Protein AF-A0A127Z9Q8-F1 (afdb_monomer)

Structure (mmCIF, N/CA/C/O backbone):
data_AF-A0A127Z9Q8-F1
#
_entry.id   AF-A0A127Z9Q8-F1
#
loop_
_atom_site.group_PDB
_atom_site.id
_atom_site.type_symbol
_atom_site.label_atom_id
_atom_site.label_alt_id
_atom_site.label_comp_id
_atom_site.label_asym_id
_atom_site.label_entity_id
_atom_site.label_seq_id
_atom_site.pdbx_PDB_ins_code
_atom_site.Cartn_x
_atom_site.Cartn_y
_atom_site.Cartn_z
_atom_site.occupancy
_atom_site.B_iso_or_equiv
_atom_site.auth_seq_id
_atom_site.auth_comp_id
_atom_site.auth_asym_id
_atom_site.auth_atom_id
_atom_site.pdbx_PDB_model_num
ATOM 1 N N . MET A 1 1 ? 14.216 -58.088 -56.512 1.00 46.94 1 MET A N 1
ATOM 2 C CA . MET A 1 1 ? 14.998 -57.399 -55.462 1.00 46.94 1 MET A CA 1
ATOM 3 C C . MET A 1 1 ? 14.022 -56.767 -54.484 1.00 46.94 1 MET A C 1
ATOM 5 O O . MET A 1 1 ? 13.458 -55.722 -54.768 1.00 46.94 1 MET A O 1
ATOM 9 N N . THR A 1 2 ? 13.743 -57.466 -53.391 1.00 52.66 2 THR A N 1
ATOM 10 C CA . THR A 1 2 ? 12.736 -57.142 -52.374 1.00 52.66 2 THR A CA 1
ATOM 11 C C . THR A 1 2 ? 13.435 -56.531 -51.160 1.00 52.66 2 THR A C 1
ATOM 13 O O . THR A 1 2 ? 14.340 -57.144 -50.600 1.00 52.66 2 THR A O 1
ATOM 16 N N . ARG A 1 3 ? 13.059 -55.307 -50.770 1.00 51.41 3 ARG A N 1
ATOM 17 C CA . ARG A 1 3 ? 13.571 -54.651 -49.556 1.00 51.41 3 ARG A CA 1
ATOM 18 C C . ARG A 1 3 ? 12.541 -54.785 -48.424 1.00 51.41 3 ARG A C 1
ATOM 20 O O . ARG A 1 3 ? 11.376 -54.473 -48.668 1.00 51.41 3 ARG A O 1
ATOM 27 N N . PRO A 1 4 ? 12.934 -55.248 -47.223 1.00 62.69 4 PRO A N 1
ATOM 28 C CA . PRO A 1 4 ? 12.013 -55.439 -46.109 1.00 62.69 4 PRO A CA 1
ATOM 29 C C . PRO A 1 4 ? 11.641 -54.109 -45.440 1.00 62.69 4 PRO A C 1
ATOM 31 O O . PRO A 1 4 ? 12.492 -53.261 -45.172 1.00 62.69 4 PRO A O 1
ATOM 34 N N . PHE A 1 5 ? 10.346 -53.963 -45.169 1.00 58.28 5 PHE A N 1
ATOM 35 C CA . PHE A 1 5 ? 9.722 -52.882 -44.411 1.00 58.28 5 PHE A CA 1
ATOM 36 C C . PHE A 1 5 ? 9.990 -53.118 -42.914 1.00 58.28 5 PHE A C 1
ATOM 38 O O . PHE A 1 5 ? 9.467 -54.068 -42.334 1.00 58.28 5 PHE A O 1
ATOM 45 N N . ILE A 1 6 ? 10.837 -52.295 -42.291 1.00 61.00 6 ILE A N 1
ATOM 46 C CA . ILE A 1 6 ? 11.121 -52.357 -40.850 1.00 61.00 6 ILE A CA 1
ATOM 47 C C . ILE A 1 6 ? 10.155 -51.405 -40.139 1.00 61.00 6 ILE A C 1
ATOM 49 O O . ILE A 1 6 ? 10.288 -50.185 -40.218 1.00 61.00 6 ILE A O 1
ATOM 53 N N . LEU A 1 7 ? 9.163 -51.990 -39.470 1.00 55.66 7 LEU A N 1
ATOM 54 C CA . LEU A 1 7 ? 8.203 -51.321 -38.594 1.00 55.66 7 LEU A CA 1
ATOM 55 C C . LEU A 1 7 ? 8.916 -50.883 -37.304 1.00 55.66 7 LEU A C 1
ATOM 57 O O . LEU A 1 7 ? 9.158 -51.689 -36.408 1.00 55.66 7 LEU A O 1
ATOM 61 N N . TRP A 1 8 ? 9.263 -49.600 -37.212 1.00 52.94 8 TRP A N 1
ATOM 62 C CA . TRP A 1 8 ? 9.687 -48.976 -35.959 1.00 52.94 8 TRP A CA 1
ATOM 63 C C . TRP A 1 8 ? 8.456 -48.727 -35.086 1.00 52.94 8 TRP A C 1
ATOM 65 O O . TRP A 1 8 ? 7.712 -47.771 -35.287 1.00 52.94 8 TRP A O 1
ATOM 75 N N . ILE A 1 9 ? 8.227 -49.610 -34.116 1.00 55.91 9 ILE A N 1
ATOM 76 C CA . ILE A 1 9 ? 7.263 -49.388 -33.038 1.00 55.91 9 ILE A CA 1
ATOM 77 C C . ILE A 1 9 ? 7.905 -48.380 -32.079 1.00 55.91 9 ILE A C 1
ATOM 79 O O . ILE A 1 9 ? 8.725 -48.738 -31.236 1.00 55.91 9 ILE A O 1
ATOM 83 N N . SER A 1 10 ? 7.575 -47.098 -32.237 1.00 60.69 10 SER A N 1
ATOM 84 C CA . SER A 1 10 ? 7.913 -46.069 -31.255 1.00 60.69 10 SER A CA 1
ATOM 85 C C . SER A 1 10 ? 7.130 -46.342 -29.972 1.00 60.69 10 SER A C 1
ATOM 87 O O . SER A 1 10 ? 5.937 -46.064 -29.877 1.00 60.69 10 SER A O 1
ATOM 89 N N . VAL A 1 11 ? 7.814 -46.925 -28.991 1.00 58.03 11 VAL A N 1
ATOM 90 C CA . VAL A 1 11 ? 7.326 -47.105 -27.624 1.00 58.03 11 VAL A CA 1
ATOM 91 C C . VAL A 1 11 ? 7.038 -45.722 -27.038 1.00 58.03 11 VAL A C 1
ATOM 93 O O . VAL A 1 11 ? 7.949 -44.956 -26.727 1.00 58.03 11 VAL A O 1
ATOM 96 N N . ALA A 1 12 ? 5.754 -45.384 -26.936 1.00 57.94 12 ALA A N 1
ATOM 97 C CA . ALA A 1 12 ? 5.276 -44.182 -26.274 1.00 57.94 12 ALA A CA 1
ATOM 98 C C . ALA A 1 12 ? 5.493 -44.324 -24.759 1.00 57.94 12 ALA A C 1
ATOM 100 O O . ALA A 1 12 ? 4.638 -44.836 -24.038 1.00 57.94 12 ALA A O 1
ATOM 101 N N . SER A 1 13 ? 6.658 -43.895 -24.274 1.00 59.31 13 SER A N 1
ATOM 102 C CA . SER A 1 13 ? 6.909 -43.720 -22.842 1.00 59.31 13 SER A CA 1
ATOM 103 C C . SER A 1 13 ? 6.057 -42.566 -22.323 1.00 59.31 13 SER A C 1
ATOM 105 O O . SER A 1 13 ? 6.451 -41.401 -22.376 1.00 59.31 13 SER A O 1
ATOM 107 N N . VAL A 1 14 ? 4.869 -42.898 -21.823 1.00 62.69 14 VAL A N 1
ATOM 108 C CA . VAL A 1 14 ? 4.029 -41.995 -21.037 1.00 62.69 14 VAL A CA 1
ATOM 109 C C . VAL A 1 14 ? 4.719 -41.786 -19.686 1.00 62.69 14 VAL A C 1
ATOM 111 O O . VAL A 1 14 ? 4.467 -42.498 -18.717 1.00 62.69 14 VAL A O 1
ATOM 114 N N . PHE A 1 15 ? 5.636 -40.821 -19.623 1.00 60.00 15 PHE A N 1
ATOM 115 C CA . PHE A 1 15 ? 6.148 -40.305 -18.358 1.00 60.00 15 PHE A CA 1
ATOM 116 C C . PHE A 1 15 ? 5.029 -39.507 -17.681 1.00 60.00 15 PHE A C 1
ATOM 118 O O . PHE A 1 15 ? 4.857 -38.314 -17.920 1.00 60.00 15 PHE A O 1
ATOM 125 N N . PHE A 1 16 ? 4.254 -40.180 -16.829 1.00 55.16 16 PHE A N 1
ATOM 126 C CA . PHE A 1 16 ? 3.432 -39.523 -15.817 1.00 55.16 16 PHE A CA 1
ATOM 127 C C . PHE A 1 16 ? 4.377 -38.867 -14.802 1.00 55.16 16 PHE A C 1
ATOM 129 O O . PHE A 1 16 ? 4.766 -39.462 -13.799 1.00 55.16 16 PHE A O 1
ATOM 136 N N . ALA A 1 17 ? 4.799 -37.638 -15.093 1.00 64.44 17 ALA A N 1
ATOM 137 C CA . ALA A 1 17 ? 5.421 -36.775 -14.106 1.00 64.44 17 ALA A CA 1
ATOM 138 C C . ALA A 1 17 ? 4.341 -36.395 -13.087 1.00 64.44 17 ALA A C 1
ATOM 140 O O . ALA A 1 17 ? 3.566 -35.463 -13.295 1.00 64.44 17 ALA A O 1
ATOM 141 N N . SER A 1 18 ? 4.253 -37.165 -12.004 1.00 58.94 18 SER A N 1
ATOM 142 C CA . SER A 1 18 ? 3.471 -36.811 -10.826 1.00 58.94 18 SER A CA 1
ATOM 143 C C . SER A 1 18 ? 3.995 -35.478 -10.304 1.00 58.94 18 SER A C 1
ATOM 145 O O . SER A 1 18 ? 5.039 -35.428 -9.653 1.00 58.94 18 SER A O 1
ATOM 147 N N . VAL A 1 19 ? 3.293 -34.391 -10.623 1.00 63.41 19 VAL A N 1
ATOM 148 C CA . VAL A 1 19 ? 3.534 -33.070 -10.046 1.00 63.41 19 VAL A CA 1
ATOM 149 C C . VAL A 1 19 ? 3.175 -33.184 -8.568 1.00 63.41 19 VAL A C 1
ATOM 151 O O . VAL A 1 19 ? 2.030 -32.981 -8.172 1.00 63.41 19 VAL A O 1
ATOM 154 N N . GLN A 1 20 ? 4.136 -33.599 -7.743 1.00 62.03 20 GLN A N 1
ATOM 155 C CA . GLN A 1 20 ? 4.021 -33.436 -6.305 1.00 62.03 20 GLN A CA 1
ATOM 156 C C . GLN A 1 20 ? 4.072 -31.935 -6.060 1.00 62.03 20 GLN A C 1
ATOM 158 O O . GLN A 1 20 ? 5.142 -31.328 -6.057 1.00 62.03 20 GLN A O 1
ATOM 163 N N . SER A 1 21 ? 2.895 -31.325 -5.941 1.00 51.31 21 SER A N 1
ATOM 164 C CA . SER A 1 21 ? 2.742 -29.972 -5.432 1.00 51.31 21 SER A CA 1
ATOM 165 C C . SER A 1 21 ? 3.313 -29.969 -4.024 1.00 51.31 21 SER A C 1
ATOM 167 O O . SER A 1 21 ? 2.625 -30.305 -3.064 1.00 51.31 21 SER A O 1
ATOM 169 N N . VAL A 1 22 ? 4.600 -29.649 -3.908 1.00 55.38 22 VAL A N 1
ATOM 170 C CA . VAL A 1 22 ? 5.223 -29.332 -2.632 1.00 55.38 22 VAL A CA 1
ATOM 171 C C . VAL A 1 22 ? 4.485 -28.092 -2.154 1.00 55.38 22 VAL A C 1
ATOM 173 O O . VAL A 1 22 ? 4.738 -26.981 -2.620 1.00 55.38 22 VAL A O 1
ATOM 176 N N . THR A 1 23 ? 3.496 -28.283 -1.283 1.00 55.28 23 THR A N 1
ATOM 177 C CA . THR A 1 23 ? 2.899 -27.201 -0.512 1.00 55.28 23 THR A CA 1
ATOM 178 C C . THR A 1 23 ? 3.976 -26.721 0.440 1.00 55.28 23 THR A C 1
ATOM 180 O O . THR A 1 23 ? 4.046 -27.148 1.592 1.00 55.28 23 THR A O 1
ATOM 183 N N . SER A 1 24 ? 4.879 -25.889 -0.077 1.00 56.84 24 SER A N 1
ATOM 184 C CA . SER A 1 24 ? 5.837 -25.176 0.743 1.00 56.84 24 SER A CA 1
ATOM 185 C C . SER A 1 24 ? 5.040 -24.436 1.813 1.00 56.84 24 SER A C 1
ATOM 187 O O . SER A 1 24 ? 4.054 -23.772 1.468 1.00 56.84 24 SER A O 1
ATOM 189 N N . PRO A 1 25 ? 5.414 -24.563 3.097 1.00 59.94 25 PRO A N 1
ATOM 190 C CA . PRO A 1 25 ? 4.765 -23.809 4.152 1.00 59.94 25 PRO A CA 1
ATOM 191 C C . PRO A 1 25 ? 4.821 -22.335 3.757 1.00 59.94 25 PRO A C 1
ATOM 193 O O . PRO A 1 25 ? 5.895 -21.798 3.477 1.00 59.94 25 PRO A O 1
ATOM 196 N N . ILE A 1 26 ? 3.644 -21.714 3.645 1.00 66.94 26 ILE A N 1
ATOM 197 C CA . ILE A 1 26 ? 3.517 -20.290 3.347 1.00 66.94 26 ILE A CA 1
ATOM 198 C C . ILE A 1 26 ? 4.371 -19.575 4.386 1.00 66.94 26 ILE A C 1
ATOM 200 O O . ILE A 1 26 ? 4.127 -19.730 5.585 1.00 66.94 26 ILE A O 1
ATOM 204 N N . ALA A 1 27 ? 5.402 -18.858 3.931 1.00 72.31 27 ALA A N 1
ATOM 205 C CA . ALA A 1 27 ? 6.272 -18.119 4.830 1.00 72.31 27 ALA A CA 1
ATOM 206 C C . ALA A 1 27 ? 5.390 -17.267 5.758 1.00 72.31 27 ALA A C 1
ATOM 208 O O . ALA A 1 27 ? 4.486 -16.582 5.261 1.00 72.31 27 ALA A O 1
ATOM 209 N N . PRO A 1 28 ? 5.584 -17.348 7.086 1.00 79.56 28 PRO A N 1
ATOM 210 C CA . PRO A 1 28 ? 4.735 -16.631 8.020 1.00 79.56 28 PRO A CA 1
ATOM 211 C C . PRO A 1 28 ? 4.774 -15.135 7.697 1.00 79.56 28 PRO A C 1
ATOM 213 O O . PRO A 1 28 ? 5.825 -14.585 7.361 1.00 79.56 28 PRO A O 1
ATOM 216 N N . TYR A 1 29 ? 3.615 -14.476 7.771 1.00 86.50 29 TYR A N 1
ATOM 217 C CA . TYR A 1 29 ? 3.523 -13.033 7.554 1.00 86.50 29 TYR A CA 1
ATOM 218 C C . TYR A 1 29 ? 4.480 -12.296 8.507 1.00 86.50 29 TYR A C 1
ATOM 220 O O . TYR A 1 29 ? 4.584 -12.703 9.668 1.00 86.50 29 TYR A O 1
ATOM 228 N N . PRO A 1 30 ? 5.129 -11.198 8.080 1.00 90.69 30 PRO A N 1
ATOM 229 C CA . PRO A 1 30 ? 5.885 -10.346 8.994 1.00 90.69 30 PRO A CA 1
ATOM 230 C C . PRO A 1 30 ? 5.009 -9.874 10.163 1.00 90.69 30 PRO A C 1
ATOM 232 O O . PRO A 1 30 ? 3.809 -9.656 9.990 1.00 90.69 30 PRO A O 1
ATOM 235 N N . GLU A 1 31 ? 5.592 -9.684 11.347 1.00 89.94 31 GLU A N 1
ATOM 236 C CA . GLU A 1 31 ? 4.842 -9.378 12.577 1.00 89.94 31 GLU A CA 1
ATOM 237 C C . GLU A 1 31 ? 3.923 -8.149 12.434 1.00 89.94 31 GLU A C 1
ATOM 239 O O . GLU A 1 31 ? 2.753 -8.198 12.818 1.00 89.94 31 GLU A O 1
ATOM 244 N N . GLY A 1 32 ? 4.409 -7.075 11.799 1.00 88.75 32 GLY A N 1
ATOM 245 C CA . GLY A 1 32 ? 3.603 -5.878 11.527 1.00 88.75 32 GLY A CA 1
ATOM 246 C C . GLY A 1 32 ? 2.384 -6.157 10.639 1.00 88.75 32 GLY A C 1
ATOM 247 O O . GLY A 1 32 ? 1.306 -5.619 10.867 1.00 88.75 32 GLY A O 1
ATOM 248 N N . ILE A 1 33 ? 2.510 -7.078 9.683 1.00 93.00 33 ILE A N 1
ATOM 249 C CA . ILE A 1 33 ? 1.415 -7.492 8.794 1.00 93.00 33 ILE A CA 1
ATOM 250 C C . ILE A 1 33 ? 0.399 -8.362 9.542 1.00 93.00 33 ILE A C 1
ATOM 252 O O . ILE A 1 33 ? -0.804 -8.260 9.303 1.00 93.00 33 ILE A O 1
ATOM 256 N N . GLN A 1 34 ? 0.855 -9.197 10.481 1.00 92.62 34 GLN A N 1
ATOM 257 C CA . GLN A 1 34 ? -0.046 -9.993 11.318 1.00 92.62 34 GLN A CA 1
ATOM 258 C C . GLN A 1 34 ? -0.918 -9.102 12.205 1.00 92.62 34 GLN A C 1
ATOM 260 O O . GLN A 1 34 ? -2.127 -9.336 12.296 1.00 92.62 34 GLN A O 1
ATOM 265 N N . LYS A 1 35 ? -0.315 -8.074 12.812 1.00 93.69 35 LYS A N 1
ATOM 266 C CA . LYS A 1 35 ? -0.987 -7.115 13.699 1.00 93.69 35 LYS A CA 1
ATOM 267 C C . LYS A 1 35 ? -1.855 -6.096 12.949 1.00 93.69 35 LYS A C 1
ATOM 269 O O . LYS A 1 35 ? -2.860 -5.665 13.494 1.00 93.69 35 LYS A O 1
ATOM 274 N N . GLY A 1 36 ? -1.536 -5.776 11.693 1.00 91.19 36 GLY A N 1
ATOM 275 C CA . GLY A 1 36 ? -2.256 -4.785 10.877 1.00 91.19 36 GLY A CA 1
ATOM 276 C C . GLY A 1 36 ? -3.688 -5.153 10.451 1.00 91.19 36 GLY A C 1
ATOM 277 O O . GLY A 1 36 ? -4.331 -4.385 9.741 1.00 91.19 36 GLY A O 1
ATOM 278 N N . GLY A 1 37 ? -4.212 -6.312 10.858 1.00 94.56 37 GLY A N 1
ATOM 279 C CA . GLY A 1 37 ? -5.592 -6.718 10.572 1.00 94.56 37 GLY A CA 1
ATOM 280 C C . GLY A 1 37 ? -5.825 -7.260 9.154 1.00 94.56 37 GLY A C 1
ATOM 281 O O . GLY A 1 37 ? -4.895 -7.583 8.413 1.00 94.56 37 GLY A O 1
ATOM 282 N N . ALA A 1 38 ? -7.098 -7.430 8.787 1.00 95.19 38 ALA A N 1
ATOM 283 C CA . ALA A 1 38 ? -7.493 -8.126 7.559 1.00 95.19 38 ALA A CA 1
ATOM 284 C C . ALA A 1 38 ? -7.133 -7.360 6.271 1.00 95.19 38 ALA A C 1
ATOM 286 O O . ALA A 1 38 ? -6.708 -7.981 5.296 1.00 95.19 38 ALA A O 1
ATOM 287 N N . SER A 1 39 ? -7.242 -6.027 6.270 1.00 96.38 39 SER A N 1
ATOM 288 C CA . SER A 1 39 ? -6.907 -5.183 5.112 1.00 96.38 39 SER A CA 1
ATOM 289 C C . SER A 1 39 ? -5.432 -5.259 4.739 1.00 96.38 39 SER A C 1
ATOM 291 O O . SER A 1 39 ? -5.097 -5.474 3.576 1.00 96.38 39 SER A O 1
ATOM 293 N N . VAL A 1 40 ? -4.545 -5.171 5.729 1.00 97.44 40 VAL A N 1
ATOM 294 C CA . VAL A 1 40 ? -3.096 -5.264 5.526 1.00 97.44 40 VAL A CA 1
ATOM 295 C C . VAL A 1 40 ? -2.697 -6.654 5.024 1.00 97.44 40 VAL A C 1
ATOM 297 O O . VAL A 1 40 ? -1.901 -6.765 4.092 1.00 97.44 40 VAL A O 1
ATOM 300 N N . ARG A 1 41 ? -3.283 -7.727 5.576 1.00 96.62 41 ARG A N 1
ATOM 301 C CA . ARG A 1 41 ? -3.041 -9.101 5.096 1.00 96.62 41 ARG A CA 1
ATOM 302 C C . ARG A 1 41 ? -3.500 -9.293 3.650 1.00 96.62 41 ARG A C 1
ATOM 304 O O . ARG A 1 41 ? -2.773 -9.903 2.870 1.00 96.62 41 ARG A O 1
ATOM 311 N N . PHE A 1 42 ? -4.662 -8.745 3.283 1.00 96.50 42 PHE A N 1
ATOM 312 C CA . PHE A 1 42 ? -5.147 -8.758 1.901 1.00 96.50 42 PHE A CA 1
ATOM 313 C C . PHE A 1 42 ? -4.171 -8.041 0.961 1.00 96.50 42 PHE A C 1
ATOM 315 O O . PHE A 1 42 ? -3.758 -8.614 -0.045 1.00 96.50 42 PHE A O 1
ATOM 322 N N . LEU A 1 43 ? -3.747 -6.822 1.312 1.00 97.12 43 LEU A N 1
ATOM 323 C CA . LEU A 1 43 ? -2.774 -6.065 0.522 1.00 97.12 43 LEU A CA 1
ATOM 324 C C . LEU A 1 43 ? -1.463 -6.844 0.362 1.00 97.12 43 LEU A C 1
ATOM 326 O O . LEU A 1 43 ? -0.950 -6.960 -0.747 1.00 97.12 43 LEU A O 1
ATOM 330 N N . TRP A 1 44 ? -0.958 -7.452 1.437 1.00 96.44 44 TRP A N 1
ATOM 331 C CA . TRP A 1 44 ? 0.247 -8.282 1.393 1.00 96.44 44 TRP A CA 1
ATOM 332 C C . TRP A 1 44 ? 0.096 -9.511 0.485 1.00 96.44 44 TRP A C 1
ATOM 334 O O . TRP A 1 44 ? 1.026 -9.882 -0.235 1.00 96.44 44 TRP A O 1
ATOM 344 N N . GLN A 1 45 ? -1.080 -10.139 0.482 1.00 95.31 45 GLN A N 1
ATOM 345 C CA . GLN A 1 45 ? -1.378 -11.260 -0.404 1.00 95.31 45 GLN A CA 1
ATOM 346 C C . GLN A 1 45 ? -1.470 -10.826 -1.875 1.00 95.31 45 GLN A C 1
ATOM 348 O O . GLN A 1 45 ? -1.027 -11.556 -2.756 1.00 95.31 45 GLN A O 1
ATOM 353 N N . GLU A 1 46 ? -2.016 -9.650 -2.177 1.00 96.38 46 GLU A N 1
ATOM 354 C CA . GLU A 1 46 ? -2.010 -9.131 -3.550 1.00 96.38 46 GLU A CA 1
ATOM 355 C C . GLU A 1 46 ? -0.587 -8.763 -3.999 1.00 96.38 46 GLU A C 1
ATOM 357 O O . GLU A 1 46 ? -0.191 -9.087 -5.123 1.00 96.38 46 GLU A O 1
ATOM 362 N N . LEU A 1 47 ? 0.236 -8.210 -3.098 1.00 95.19 47 LEU A N 1
ATOM 363 C CA . LEU A 1 47 ? 1.650 -7.950 -3.375 1.00 95.19 47 LEU A CA 1
ATOM 36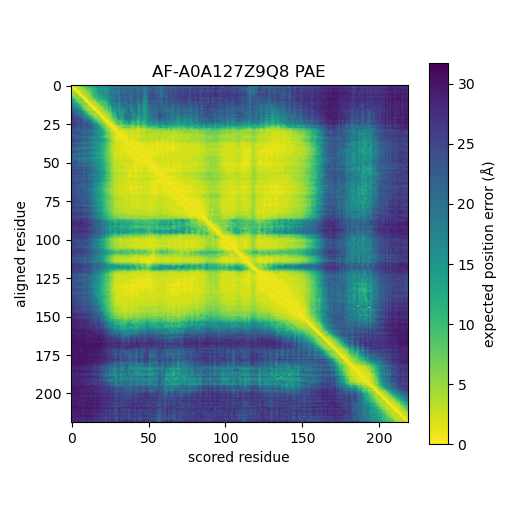4 C C . LEU A 1 47 ? 2.416 -9.222 -3.739 1.00 95.19 47 LEU A C 1
ATOM 366 O O . LEU A 1 47 ? 3.252 -9.191 -4.646 1.00 95.19 47 LEU A O 1
ATOM 370 N N . SER A 1 48 ? 2.143 -10.345 -3.068 1.00 92.44 48 SER A N 1
ATOM 371 C CA . SER A 1 48 ? 2.797 -11.622 -3.384 1.00 92.44 48 SER A CA 1
ATOM 372 C C . SER A 1 48 ? 2.390 -12.168 -4.756 1.00 92.44 48 SER A C 1
ATOM 374 O O . SER A 1 48 ? 3.192 -12.839 -5.405 1.00 92.44 48 SER A O 1
ATOM 376 N N . LYS A 1 49 ? 1.203 -11.794 -5.253 1.00 94.06 49 LYS A N 1
ATOM 377 C CA . LYS A 1 49 ? 0.751 -12.035 -6.636 1.00 94.06 49 LYS A CA 1
ATOM 378 C C . LYS A 1 49 ? 1.326 -11.030 -7.643 1.00 94.06 49 LYS A C 1
ATOM 380 O O . LYS A 1 49 ? 1.080 -11.145 -8.842 1.00 94.06 49 LYS A O 1
ATOM 385 N N . GLY A 1 50 ? 2.099 -10.048 -7.180 1.00 94.75 50 GLY A N 1
ATOM 386 C CA . GLY A 1 50 ? 2.700 -9.017 -8.018 1.00 94.75 50 GLY A CA 1
ATOM 387 C C . GLY A 1 50 ? 1.728 -7.906 -8.408 1.00 94.75 50 GLY A C 1
ATOM 388 O O . GLY A 1 50 ? 1.876 -7.339 -9.488 1.00 94.75 50 GLY A O 1
ATOM 389 N N . VAL A 1 51 ? 0.745 -7.592 -7.563 1.00 96.31 51 VAL A N 1
ATOM 390 C CA . VAL A 1 51 ? -0.214 -6.508 -7.801 1.00 96.31 51 VAL A CA 1
ATOM 391 C C . VAL A 1 51 ? -0.344 -5.644 -6.550 1.00 96.31 51 VAL A C 1
ATOM 393 O O . VAL A 1 51 ? -0.543 -6.153 -5.454 1.00 96.31 51 VAL A O 1
ATOM 396 N N . LEU A 1 52 ? -0.272 -4.323 -6.706 1.00 96.94 52 LEU A N 1
ATOM 397 C CA . LEU A 1 52 ? -0.651 -3.374 -5.660 1.00 96.94 52 LEU A CA 1
ATOM 398 C C . LEU A 1 52 ? -2.050 -2.837 -5.967 1.00 96.94 52 LEU A C 1
ATOM 400 O O . LEU A 1 52 ? -2.282 -2.310 -7.053 1.00 96.94 52 LEU A O 1
ATOM 404 N N . ARG A 1 53 ? -2.993 -2.975 -5.030 1.00 97.00 53 ARG A N 1
ATOM 405 C CA . ARG A 1 53 ? -4.376 -2.512 -5.207 1.00 97.00 53 ARG A CA 1
ATOM 406 C C . ARG A 1 53 ? -4.647 -1.212 -4.468 1.00 97.00 53 ARG A C 1
ATOM 408 O O . ARG A 1 53 ? -4.301 -1.060 -3.300 1.00 97.00 53 ARG A O 1
ATOM 415 N N . ARG A 1 54 ? -5.346 -0.307 -5.144 1.00 96.19 54 ARG A N 1
ATOM 416 C CA . ARG A 1 54 ? -5.906 0.919 -4.573 1.00 96.19 54 ARG A CA 1
ATOM 417 C C . ARG A 1 54 ? -7.270 0.672 -3.932 1.00 96.19 54 ARG A C 1
ATOM 419 O O . ARG A 1 54 ? -7.587 1.275 -2.909 1.00 96.19 54 ARG A O 1
ATOM 426 N N . THR A 1 55 ? -8.053 -0.223 -4.524 1.00 96.62 55 THR A N 1
ATOM 427 C CA . THR A 1 55 ? -9.415 -0.529 -4.082 1.00 96.62 55 THR A CA 1
ATOM 428 C C . THR A 1 55 ? -9.442 -1.867 -3.352 1.00 96.62 55 THR A C 1
ATOM 430 O O . THR A 1 55 ? -8.992 -2.893 -3.871 1.00 96.62 55 THR A O 1
ATOM 433 N N . LEU A 1 56 ? -9.946 -1.838 -2.122 1.00 96.62 56 LEU A N 1
ATOM 434 C CA . LEU A 1 56 ? -10.157 -2.993 -1.267 1.00 96.62 56 LEU A CA 1
ATOM 435 C C . LEU A 1 56 ? -11.479 -3.688 -1.637 1.00 96.62 56 LEU A C 1
ATOM 437 O O . LEU A 1 56 ? -12.418 -3.035 -2.100 1.00 96.62 56 LEU A O 1
ATOM 441 N N . PRO A 1 57 ? -11.585 -5.015 -1.451 1.00 96.94 57 PRO A N 1
ATOM 442 C CA . PRO A 1 57 ? -12.825 -5.740 -1.705 1.00 96.94 57 PRO A CA 1
ATOM 443 C C . PRO A 1 57 ? -13.934 -5.271 -0.754 1.00 96.94 57 PRO A C 1
ATOM 445 O O . PRO A 1 57 ? -13.657 -4.778 0.336 1.00 96.94 57 PRO A O 1
ATOM 448 N N . GLY A 1 58 ? -15.201 -5.475 -1.133 1.00 96.81 58 GLY A N 1
ATOM 449 C CA . GLY A 1 58 ? -16.357 -4.916 -0.412 1.00 96.81 58 GLY A CA 1
ATOM 450 C C . GLY A 1 58 ? -16.403 -5.223 1.092 1.00 96.81 58 GLY A C 1
ATOM 451 O O . GLY A 1 58 ? -16.724 -4.340 1.881 1.00 96.81 58 GLY A O 1
ATOM 452 N N . HIS A 1 59 ? -15.988 -6.420 1.517 1.00 96.94 59 HIS A N 1
ATOM 453 C CA . HIS A 1 59 ? -15.929 -6.794 2.939 1.00 96.94 59 HIS A CA 1
ATOM 454 C C . HIS A 1 59 ? -14.851 -6.032 3.744 1.00 96.94 59 HIS A C 1
ATOM 456 O O . HIS A 1 59 ? -14.882 -6.025 4.969 1.00 96.94 59 HIS A O 1
ATOM 462 N N . LEU A 1 60 ? -13.913 -5.365 3.064 1.00 97.38 60 LEU A N 1
ATOM 463 C CA . LEU A 1 60 ? -12.870 -4.500 3.632 1.00 97.38 60 LEU A CA 1
ATOM 464 C C . LEU A 1 60 ? -13.105 -3.014 3.315 1.00 97.38 60 LEU A C 1
ATOM 466 O O . LEU A 1 60 ? -12.213 -2.192 3.517 1.00 97.38 60 LEU A O 1
ATOM 470 N N . SER A 1 61 ? -14.290 -2.653 2.818 1.00 95.75 61 SER A N 1
ATOM 471 C CA . SER A 1 61 ? -14.625 -1.282 2.406 1.00 95.75 61 SER A CA 1
ATOM 472 C C . SER A 1 61 ? -14.503 -0.251 3.533 1.00 95.75 61 SER A C 1
ATOM 474 O O . SER A 1 61 ? -14.139 0.891 3.266 1.00 95.75 61 SER A O 1
ATOM 476 N N . HIS A 1 62 ? -14.702 -0.644 4.793 1.00 95.19 62 HIS A N 1
ATOM 477 C CA . HIS A 1 62 ? -14.483 0.227 5.955 1.00 95.19 62 HIS A CA 1
ATOM 478 C C . HIS A 1 62 ? -13.022 0.698 6.088 1.00 95.19 62 HIS A C 1
ATOM 480 O O . HIS A 1 62 ? -12.767 1.790 6.589 1.00 95.19 62 HIS A O 1
ATOM 486 N N . PHE A 1 63 ? -12.054 -0.062 5.561 1.00 96.00 63 PHE A N 1
ATOM 487 C CA . PHE A 1 63 ? -10.651 0.354 5.482 1.00 96.00 63 PHE A CA 1
ATOM 488 C C . PHE A 1 63 ? -10.315 1.139 4.202 1.00 96.00 63 PHE A C 1
ATOM 490 O O . PHE A 1 63 ? -9.190 1.619 4.056 1.00 96.00 63 PHE A O 1
ATOM 497 N N . GLN A 1 64 ? -11.255 1.298 3.262 1.00 96.31 64 GLN A N 1
ATOM 498 C CA . GLN A 1 64 ? -10.988 1.954 1.978 1.00 96.31 64 GLN A CA 1
ATOM 499 C C . GLN A 1 64 ? -10.608 3.422 2.155 1.00 96.31 64 GLN A C 1
ATOM 501 O O . GLN A 1 64 ? -9.695 3.900 1.480 1.00 96.31 64 GLN A O 1
ATOM 506 N N . THR A 1 65 ? -11.297 4.146 3.040 1.00 95.62 65 THR A N 1
ATOM 507 C CA . THR A 1 65 ? -11.020 5.564 3.292 1.00 95.62 65 THR A CA 1
ATOM 508 C C . THR A 1 65 ? -9.628 5.785 3.887 1.00 95.62 65 THR A C 1
ATOM 510 O O . THR A 1 65 ? -8.859 6.513 3.256 1.00 95.62 65 THR A O 1
ATOM 513 N N . PRO A 1 66 ? -9.232 5.134 5.004 1.00 95.88 66 PRO A N 1
ATOM 514 C CA . PRO A 1 66 ? -7.882 5.296 5.545 1.00 95.88 66 PRO A CA 1
ATOM 515 C C . PRO A 1 66 ? -6.792 4.843 4.564 1.00 95.88 66 PRO A C 1
ATOM 517 O O . PRO A 1 66 ? -5.754 5.491 4.460 1.00 95.88 66 PRO A O 1
ATOM 520 N N . TRP A 1 67 ? -7.029 3.776 3.795 1.00 96.50 67 TRP A N 1
ATOM 521 C CA . TRP A 1 67 ? -6.093 3.337 2.754 1.00 96.50 67 TRP A CA 1
ATOM 522 C C . TRP A 1 67 ? -5.955 4.359 1.617 1.00 96.50 67 TRP A C 1
ATOM 524 O O . TRP A 1 67 ? -4.849 4.699 1.202 1.00 96.50 67 TRP A O 1
ATOM 534 N N . SER A 1 68 ? -7.073 4.904 1.133 1.00 95.38 68 SER A N 1
ATOM 535 C CA . SER A 1 68 ? -7.071 5.921 0.074 1.00 95.38 68 SER A CA 1
ATOM 536 C C . SER A 1 68 ? -6.414 7.219 0.526 1.00 95.38 68 SER A C 1
ATOM 538 O O . SER A 1 68 ? -5.735 7.855 -0.277 1.00 95.38 68 SER A O 1
ATOM 540 N N . HIS A 1 69 ? -6.637 7.614 1.782 1.00 95.12 69 HIS A N 1
ATOM 541 C CA . HIS A 1 69 ? -5.993 8.774 2.385 1.00 95.12 69 HIS A CA 1
ATOM 542 C C . HIS A 1 69 ? -4.477 8.568 2.418 1.00 95.12 69 HIS A C 1
ATOM 544 O O . HIS A 1 69 ? -3.754 9.344 1.804 1.00 95.12 69 HIS A O 1
ATOM 550 N N . TYR A 1 70 ? -4.023 7.452 2.996 1.00 96.88 70 TYR A N 1
ATOM 551 C CA . TYR A 1 70 ? -2.611 7.069 3.038 1.00 96.88 70 TYR A CA 1
ATOM 552 C C . TYR A 1 70 ? -1.934 7.097 1.658 1.00 96.88 70 TYR A C 1
ATOM 554 O O . TYR A 1 70 ? -0.866 7.686 1.495 1.00 96.88 70 TYR A O 1
ATOM 562 N N . LEU A 1 71 ? -2.571 6.507 0.638 1.00 96.00 71 LEU A N 1
ATOM 563 C CA . LEU A 1 71 ? -2.037 6.494 -0.729 1.00 96.00 71 LEU A CA 1
ATOM 564 C C . LEU A 1 71 ? -1.888 7.897 -1.339 1.00 96.00 71 LEU A C 1
ATOM 566 O O . LEU A 1 71 ? -1.002 8.128 -2.162 1.00 96.00 71 LEU A O 1
ATOM 570 N N . ASN A 1 72 ? -2.766 8.826 -0.961 1.00 93.00 72 ASN A N 1
ATOM 571 C CA . ASN A 1 72 ? -2.775 10.185 -1.489 1.00 93.00 72 ASN A CA 1
ATOM 572 C C . ASN A 1 72 ? -1.828 11.138 -0.754 1.00 93.00 72 ASN A C 1
ATOM 574 O O . ASN A 1 72 ? -1.520 12.189 -1.311 1.00 93.00 72 ASN A O 1
ATOM 578 N N . THR A 1 73 ? -1.401 10.795 0.461 1.00 94.12 73 THR A N 1
ATOM 579 C CA . THR A 1 73 ? -0.558 11.645 1.305 1.00 94.12 73 THR A CA 1
ATOM 580 C C . THR A 1 73 ? 0.805 10.989 1.531 1.00 94.12 73 THR A C 1
ATOM 582 O O . THR A 1 73 ? 1.738 11.193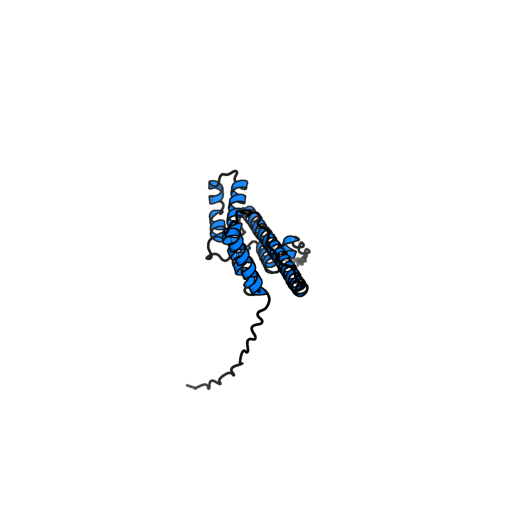 0.754 1.00 94.12 73 THR A O 1
ATOM 585 N N . ASP A 1 74 ? 0.903 10.144 2.551 1.00 95.81 74 ASP A N 1
ATOM 586 C CA . ASP A 1 74 ? 2.135 9.529 3.042 1.00 95.81 74 ASP A CA 1
ATOM 587 C C . ASP A 1 74 ? 2.849 8.691 1.975 1.00 95.81 74 ASP A C 1
ATOM 589 O O . ASP A 1 74 ? 4.070 8.767 1.823 1.00 95.81 74 ASP A O 1
ATOM 593 N N . ALA A 1 75 ? 2.093 7.914 1.195 1.00 95.75 75 ALA A N 1
ATOM 594 C CA . ALA A 1 75 ? 2.675 7.007 0.212 1.00 95.75 75 ALA A CA 1
ATOM 595 C C . ALA A 1 75 ? 3.430 7.742 -0.903 1.00 95.75 75 ALA A C 1
ATOM 597 O O . ALA A 1 75 ? 4.414 7.215 -1.421 1.00 95.75 75 ALA A O 1
ATOM 598 N N . GLN A 1 76 ? 2.984 8.946 -1.277 1.00 93.00 76 GLN A N 1
ATOM 599 C CA . GLN A 1 76 ? 3.660 9.756 -2.295 1.00 93.00 76 GLN A CA 1
ATOM 600 C C . GLN A 1 76 ? 5.008 10.251 -1.777 1.00 93.00 76 GLN A C 1
ATOM 602 O O . GLN A 1 76 ? 6.018 10.061 -2.445 1.00 93.00 76 GLN A O 1
ATOM 607 N N . ILE A 1 77 ? 5.038 10.778 -0.549 1.00 93.56 77 ILE A N 1
ATOM 608 C CA . ILE A 1 77 ? 6.268 11.245 0.107 1.00 93.56 77 ILE A CA 1
ATOM 609 C C . ILE A 1 77 ? 7.281 10.098 0.216 1.00 93.56 77 ILE A C 1
ATOM 611 O O . ILE A 1 77 ? 8.469 10.255 -0.083 1.00 93.56 77 ILE A O 1
ATOM 615 N N . LEU A 1 78 ? 6.808 8.914 0.608 1.00 95.31 78 LEU A N 1
ATOM 616 C CA . LEU A 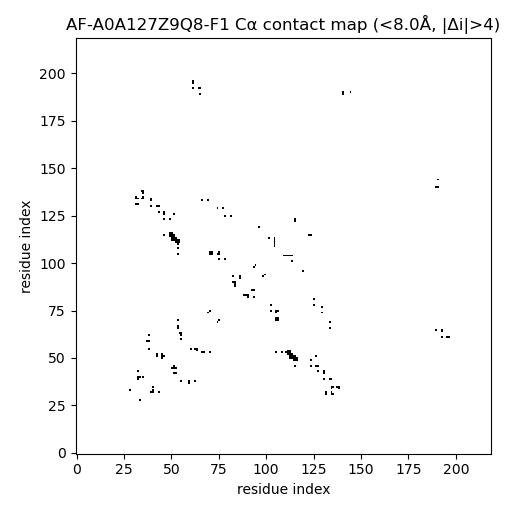1 78 ? 7.649 7.734 0.751 1.00 95.31 78 LEU A CA 1
ATOM 617 C C . LEU A 1 78 ? 8.169 7.243 -0.612 1.00 95.31 78 LEU A C 1
ATOM 619 O O . LEU A 1 78 ? 9.361 6.968 -0.738 1.00 95.31 78 LEU A O 1
ATOM 623 N N . ALA A 1 79 ? 7.331 7.222 -1.652 1.00 92.94 79 ALA A N 1
ATOM 624 C CA . ALA A 1 79 ? 7.757 6.905 -3.016 1.00 92.94 79 ALA A CA 1
ATOM 625 C C . ALA A 1 79 ? 8.805 7.897 -3.548 1.00 92.94 79 ALA A C 1
ATOM 627 O O . ALA A 1 79 ? 9.848 7.470 -4.048 1.00 92.94 79 ALA A O 1
ATOM 628 N N . ASP A 1 80 ? 8.571 9.199 -3.392 1.00 89.62 80 ASP A N 1
ATOM 629 C CA . ASP A 1 80 ? 9.500 10.241 -3.835 1.00 89.62 80 ASP A CA 1
ATOM 630 C C . ASP A 1 80 ? 10.858 10.100 -3.138 1.00 89.62 80 ASP A C 1
ATOM 632 O O . ASP A 1 80 ? 11.902 10.095 -3.795 1.00 89.62 80 ASP A O 1
ATOM 636 N N . SER A 1 81 ? 10.860 9.898 -1.815 1.00 91.75 81 SER A N 1
ATOM 637 C CA . SER A 1 81 ? 12.097 9.707 -1.048 1.00 91.75 81 SER A CA 1
ATOM 638 C C . SER A 1 81 ? 12.856 8.437 -1.453 1.00 91.75 81 SER A C 1
ATOM 640 O O . SER A 1 81 ? 14.078 8.481 -1.623 1.00 91.75 81 SER A O 1
ATOM 642 N N . PHE A 1 82 ? 12.145 7.330 -1.685 1.00 91.56 82 PHE A N 1
ATOM 643 C CA . PHE A 1 82 ? 12.728 6.066 -2.127 1.00 91.56 82 PHE A CA 1
ATOM 644 C C . PHE A 1 82 ? 13.461 6.226 -3.463 1.00 91.56 82 PHE A C 1
ATOM 646 O O . PHE A 1 82 ? 14.633 5.860 -3.586 1.00 91.56 82 PHE A O 1
ATOM 653 N N . PHE A 1 83 ? 12.805 6.820 -4.463 1.00 86.25 83 PHE A N 1
ATOM 654 C CA . PHE A 1 83 ? 13.408 6.990 -5.784 1.00 86.25 83 PHE A CA 1
ATOM 655 C C . PHE A 1 83 ? 14.494 8.062 -5.815 1.00 86.25 83 PHE A C 1
ATOM 657 O O . PHE A 1 83 ? 15.478 7.895 -6.543 1.00 86.25 83 PHE A O 1
ATOM 664 N N . TYR A 1 84 ? 14.363 9.118 -5.010 1.00 87.06 84 TYR A N 1
ATOM 665 C CA . TYR A 1 84 ? 15.410 10.121 -4.847 1.00 87.06 84 TYR A CA 1
ATOM 666 C C . TYR A 1 84 ? 16.706 9.493 -4.315 1.00 87.06 84 TYR A C 1
ATOM 668 O O . TYR A 1 84 ? 17.775 9.697 -4.893 1.00 87.06 84 TYR A O 1
ATOM 676 N N . GLN A 1 85 ? 16.611 8.674 -3.260 1.00 88.25 85 GLN A N 1
ATOM 677 C CA . GLN A 1 85 ? 17.764 7.975 -2.682 1.00 88.25 85 GLN A CA 1
ATOM 678 C C . GLN A 1 85 ? 18.373 6.967 -3.663 1.00 88.25 85 GLN A C 1
ATOM 680 O O . GLN A 1 85 ? 19.589 6.932 -3.842 1.00 88.25 85 GLN A O 1
ATOM 685 N N . ARG A 1 86 ? 17.528 6.173 -4.332 1.00 84.25 86 ARG A N 1
ATOM 686 C CA . ARG A 1 86 ? 17.945 5.115 -5.263 1.00 84.25 86 ARG A CA 1
ATOM 687 C C . ARG A 1 86 ? 18.714 5.649 -6.473 1.00 84.25 86 ARG A C 1
ATOM 689 O O . ARG A 1 86 ? 19.677 5.026 -6.904 1.00 84.25 86 ARG A O 1
ATOM 696 N N . ASN A 1 87 ? 18.298 6.795 -7.011 1.00 82.31 87 ASN A N 1
ATOM 697 C CA . ASN A 1 87 ? 18.877 7.372 -8.227 1.00 82.31 87 ASN A CA 1
ATOM 698 C C . ASN A 1 87 ? 19.929 8.454 -7.938 1.00 82.31 87 ASN A C 1
ATOM 700 O O . ASN A 1 87 ? 20.236 9.253 -8.822 1.00 82.31 87 ASN A O 1
ATOM 704 N N . HIS A 1 88 ? 20.470 8.512 -6.714 1.00 83.31 88 HIS A N 1
ATOM 705 C CA . HIS A 1 88 ? 21.462 9.514 -6.303 1.00 83.31 88 HIS A CA 1
ATOM 706 C C . HIS A 1 88 ? 21.031 10.962 -6.625 1.00 83.31 88 HIS A C 1
ATOM 708 O O . HIS A 1 88 ? 21.839 11.784 -7.051 1.00 83.31 88 HIS A O 1
ATOM 714 N N . GLY A 1 89 ? 19.738 11.266 -6.468 1.00 77.56 89 GLY A N 1
ATOM 715 C CA . GLY A 1 89 ? 19.157 12.574 -6.784 1.00 77.56 89 GLY A CA 1
ATOM 716 C C . GLY A 1 89 ? 18.856 12.829 -8.268 1.00 77.56 89 GLY A C 1
ATOM 717 O O . GLY A 1 89 ? 18.291 13.871 -8.594 1.00 77.56 89 GLY A O 1
ATOM 718 N N . ASN A 1 90 ? 19.165 11.899 -9.180 1.00 76.25 90 ASN A N 1
ATOM 719 C CA . ASN A 1 90 ? 18.836 12.034 -10.600 1.00 76.25 90 ASN A CA 1
ATOM 720 C C . ASN A 1 90 ? 17.418 11.520 -10.907 1.00 76.25 90 ASN A C 1
ATOM 722 O O . ASN A 1 90 ? 17.211 10.381 -11.330 1.00 76.25 90 ASN A O 1
ATOM 726 N N . LEU A 1 91 ? 16.428 12.391 -10.713 1.00 69.12 91 LEU A N 1
ATOM 727 C CA . LEU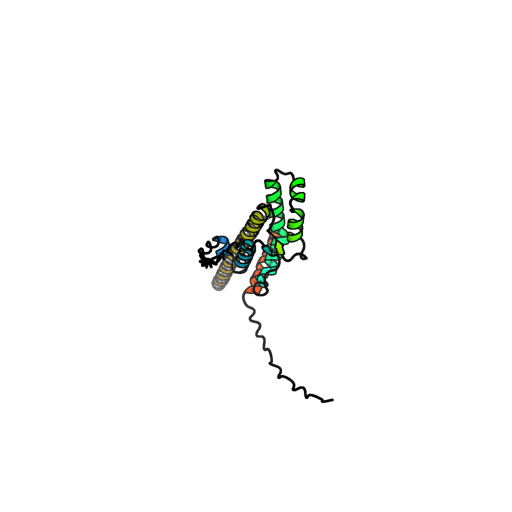 A 1 91 ? 15.014 12.077 -10.949 1.00 69.12 91 LEU A CA 1
ATOM 728 C C . LEU A 1 91 ? 14.675 11.825 -12.432 1.00 69.12 91 LEU A C 1
ATOM 730 O O . LEU A 1 91 ? 13.704 11.128 -12.717 1.00 69.12 91 LEU A O 1
ATOM 734 N N . TYR A 1 92 ? 15.490 12.311 -13.376 1.00 73.69 92 TYR A N 1
ATOM 735 C CA . TYR A 1 92 ? 15.244 12.147 -14.817 1.00 73.69 92 TYR A CA 1
ATOM 736 C C . TYR A 1 92 ? 15.318 10.676 -15.261 1.00 73.69 92 TYR A C 1
ATOM 738 O O . TYR A 1 92 ? 14.504 10.204 -16.057 1.00 73.69 92 TYR A O 1
ATOM 746 N N . VAL A 1 93 ? 16.269 9.922 -14.697 1.00 67.88 93 VAL A N 1
ATOM 747 C CA . VAL A 1 93 ? 16.402 8.474 -14.936 1.00 67.88 93 VAL A CA 1
ATOM 748 C C . VAL A 1 93 ? 15.230 7.714 -14.313 1.00 67.88 93 VAL A C 1
ATOM 750 O O . VAL A 1 93 ? 14.718 6.761 -14.900 1.00 67.88 93 VAL A O 1
ATOM 753 N N . ALA A 1 94 ? 14.755 8.170 -13.154 1.00 62.09 94 ALA A N 1
ATOM 754 C CA . ALA A 1 94 ? 13.627 7.558 -12.467 1.00 62.09 94 ALA A CA 1
ATOM 755 C C . ALA A 1 94 ? 12.322 7.693 -13.274 1.00 62.09 94 ALA A C 1
ATOM 757 O O . ALA A 1 94 ? 11.578 6.716 -13.392 1.00 62.09 94 ALA A O 1
ATOM 758 N N . GLU A 1 95 ? 12.072 8.853 -13.900 1.00 66.19 95 GLU A N 1
ATOM 759 C CA . GLU A 1 95 ? 10.894 9.073 -14.755 1.00 66.19 95 GLU A CA 1
ATOM 760 C C . GLU A 1 95 ? 10.779 8.039 -15.885 1.00 66.19 95 GLU A C 1
ATOM 762 O O . GLU A 1 95 ? 9.680 7.548 -16.157 1.00 66.19 95 GLU A O 1
ATOM 767 N N . HIS A 1 96 ? 11.904 7.652 -16.494 1.00 68.31 96 HIS A N 1
ATOM 768 C CA . HIS A 1 96 ? 11.935 6.704 -17.613 1.00 68.31 96 HIS A CA 1
ATOM 769 C C . HIS A 1 96 ? 11.689 5.249 -17.191 1.00 68.31 96 HIS A C 1
ATOM 771 O O . HIS A 1 96 ? 11.263 4.435 -18.009 1.00 68.31 96 HIS A O 1
ATOM 777 N N . ASN A 1 97 ? 11.872 4.921 -15.911 1.00 68.44 97 ASN A N 1
ATOM 778 C CA . ASN A 1 97 ? 11.726 3.558 -15.393 1.00 68.44 97 ASN A CA 1
ATOM 779 C C . ASN A 1 97 ? 10.301 3.221 -14.929 1.00 68.44 97 ASN A C 1
ATOM 781 O O . ASN A 1 97 ? 10.092 2.199 -14.283 1.00 68.44 97 ASN A O 1
ATOM 785 N N . GLY A 1 98 ? 9.308 4.055 -15.253 1.00 78.38 98 GLY A N 1
ATOM 786 C CA . GLY A 1 98 ? 7.913 3.843 -14.855 1.00 78.38 98 GLY A CA 1
ATOM 787 C C . GLY A 1 98 ? 7.528 4.498 -13.526 1.00 78.38 98 GLY A C 1
ATOM 788 O O . GLY A 1 98 ? 6.398 4.302 -13.073 1.00 78.38 98 GLY A O 1
ATOM 789 N N . LEU A 1 99 ? 8.409 5.315 -12.928 1.00 85.06 99 LEU A N 1
ATOM 790 C CA . LEU A 1 99 ? 8.105 6.097 -11.723 1.00 85.06 99 LEU A CA 1
ATOM 791 C C . LEU A 1 99 ? 6.845 6.939 -11.911 1.00 85.06 99 LEU A C 1
ATOM 793 O O . LEU A 1 99 ? 5.937 6.889 -11.089 1.00 85.06 99 LEU A O 1
ATOM 797 N N . MET A 1 100 ? 6.752 7.665 -13.026 1.00 85.44 100 MET A N 1
ATOM 798 C CA . MET A 1 100 ? 5.606 8.536 -13.291 1.00 85.44 100 MET A CA 1
ATOM 799 C C . MET A 1 100 ? 4.295 7.755 -13.377 1.00 85.44 100 MET A C 1
ATOM 801 O O . MET A 1 100 ? 3.258 8.248 -12.939 1.00 85.44 100 MET A O 1
ATOM 805 N N . SER A 1 101 ? 4.331 6.523 -13.887 1.00 88.62 101 SER A N 1
ATOM 806 C CA . SER A 1 101 ? 3.166 5.635 -13.903 1.00 88.62 101 SER A CA 1
ATOM 807 C C . SER A 1 101 ? 2.789 5.179 -12.494 1.00 88.62 101 SER A C 1
ATOM 809 O O . SER A 1 101 ? 1.604 5.149 -12.163 1.00 88.62 101 SER A O 1
ATOM 811 N N . PHE A 1 102 ? 3.777 4.873 -11.650 1.00 91.25 102 PHE A N 1
ATOM 812 C CA . PHE A 1 102 ? 3.550 4.494 -10.257 1.00 91.25 102 PHE A CA 1
ATOM 813 C C . PHE A 1 102 ? 3.004 5.661 -9.423 1.00 91.25 102 PHE A C 1
ATOM 815 O O . PHE A 1 102 ? 1.977 5.518 -8.764 1.00 91.25 102 PHE A O 1
ATOM 822 N N . LEU A 1 103 ? 3.608 6.849 -9.517 1.00 90.31 103 LEU A N 1
ATOM 823 C CA . LEU A 1 103 ? 3.116 8.060 -8.850 1.00 90.31 103 LEU A CA 1
ATOM 824 C C . LEU A 1 103 ? 1.716 8.439 -9.339 1.00 90.31 103 LEU A C 1
ATOM 826 O O . LEU A 1 103 ? 0.853 8.813 -8.546 1.00 90.31 103 LEU A O 1
ATOM 830 N N . ARG A 1 104 ? 1.442 8.280 -10.640 1.00 90.44 104 ARG A N 1
ATOM 831 C CA . ARG A 1 104 ? 0.095 8.462 -11.190 1.00 90.44 104 ARG A CA 1
ATOM 832 C C . ARG A 1 104 ? -0.892 7.473 -10.566 1.00 90.44 104 ARG A C 1
ATOM 834 O O . ARG A 1 104 ? -1.989 7.876 -10.201 1.00 90.44 104 ARG A O 1
ATOM 841 N N . PHE A 1 105 ? -0.517 6.212 -10.387 1.00 93.88 105 PHE A N 1
ATOM 842 C CA . PHE A 1 105 ? -1.352 5.243 -9.678 1.00 93.88 105 PHE A CA 1
ATOM 843 C C . PHE A 1 105 ? -1.619 5.649 -8.215 1.00 93.88 105 PHE A C 1
ATOM 845 O O . PHE A 1 105 ? -2.766 5.594 -7.764 1.00 93.88 105 PHE A O 1
ATOM 852 N N . LEU A 1 106 ? -0.601 6.126 -7.490 1.00 93.69 106 LEU A N 1
ATOM 853 C CA . LEU A 1 106 ? -0.765 6.607 -6.112 1.00 93.69 106 LEU A CA 1
ATOM 854 C C . LEU A 1 106 ? -1.663 7.848 -6.024 1.00 93.69 106 LEU A C 1
ATOM 856 O O . LEU A 1 106 ? -2.436 7.981 -5.078 1.00 93.69 106 LEU A O 1
ATOM 860 N N . LYS A 1 107 ? -1.626 8.732 -7.025 1.00 89.31 107 LYS A N 1
ATOM 861 C CA . LYS A 1 107 ? -2.373 9.998 -7.019 1.00 89.31 107 LYS A CA 1
ATOM 862 C C . LYS A 1 107 ? -3.792 9.892 -7.575 1.00 89.31 107 LYS A C 1
ATOM 864 O O . LYS A 1 107 ? -4.719 10.497 -7.039 1.00 89.31 107 LYS A O 1
ATOM 869 N N . PHE A 1 108 ? -3.983 9.169 -8.674 1.00 86.25 108 PHE A N 1
ATOM 870 C CA . PHE A 1 108 ? -5.239 9.187 -9.420 1.00 86.25 108 PHE A CA 1
ATOM 871 C C . PHE A 1 108 ? -6.108 7.972 -9.100 1.00 86.25 108 PHE A C 1
ATOM 873 O O . PHE A 1 108 ? -5.675 6.826 -9.170 1.00 86.25 108 PHE A O 1
ATOM 880 N N . LYS A 1 109 ? -7.392 8.230 -8.824 1.00 83.69 109 LYS A N 1
ATOM 881 C CA . LYS A 1 109 ? -8.396 7.200 -8.502 1.00 83.69 109 LYS A CA 1
ATOM 882 C C . LYS A 1 109 ? -8.807 6.316 -9.687 1.00 83.69 109 LYS A C 1
ATOM 884 O O . LYS A 1 109 ? -9.573 5.388 -9.497 1.00 83.69 109 LYS A O 1
ATOM 889 N N . GLN A 1 110 ? -8.343 6.614 -10.900 1.00 84.12 110 GLN A N 1
ATOM 890 C CA . GLN A 1 110 ? -8.749 5.902 -12.119 1.00 84.12 110 GLN A CA 1
ATOM 891 C C . GLN A 1 110 ? -8.100 4.518 -12.254 1.00 84.12 110 GLN A C 1
ATOM 893 O O . GLN A 1 110 ? -8.559 3.710 -13.054 1.00 84.12 110 GLN A O 1
ATOM 898 N N . LEU A 1 111 ? -7.025 4.252 -11.505 1.00 88.69 111 LEU A N 1
ATOM 899 C CA . LEU A 1 111 ? -6.308 2.983 -11.549 1.00 88.69 111 LEU A CA 1
ATOM 900 C C . LEU A 1 111 ? -6.535 2.219 -10.243 1.00 88.69 111 LEU A C 1
ATOM 902 O O . LEU A 1 111 ? -6.008 2.587 -9.194 1.00 88.69 111 LEU A O 1
ATOM 906 N N . ASP A 1 112 ? -7.301 1.132 -10.320 1.00 93.88 112 ASP A N 1
ATOM 907 C CA . ASP A 1 112 ? -7.596 0.278 -9.162 1.00 93.88 112 ASP A CA 1
ATOM 908 C C . ASP A 1 112 ? -6.442 -0.653 -8.789 1.00 93.88 112 ASP A C 1
ATOM 910 O O . ASP A 1 112 ? -6.334 -1.094 -7.642 1.00 93.88 112 ASP A O 1
ATOM 914 N N . ALA A 1 113 ? -5.584 -0.975 -9.753 1.00 95.62 113 ALA A N 1
ATOM 915 C CA . ALA A 1 113 ? -4.484 -1.906 -9.583 1.00 95.62 113 ALA A CA 1
ATOM 916 C C . ALA A 1 113 ? -3.254 -1.453 -10.370 1.00 95.62 113 ALA A C 1
ATOM 918 O O . ALA A 1 113 ? -3.361 -0.948 -11.488 1.00 95.62 113 ALA A O 1
ATOM 919 N N . PHE A 1 114 ? -2.085 -1.692 -9.788 1.00 94.69 114 PHE A N 1
ATOM 920 C CA . PHE A 1 114 ? -0.791 -1.500 -10.416 1.00 94.69 114 PHE A CA 1
ATOM 921 C C . PHE A 1 114 ? -0.062 -2.837 -10.483 1.00 94.69 114 PHE A C 1
ATOM 923 O O . PHE A 1 114 ? 0.173 -3.486 -9.459 1.00 94.69 114 PHE A O 1
ATOM 930 N N . ALA A 1 115 ? 0.288 -3.261 -11.695 1.00 94.19 115 ALA A N 1
ATOM 931 C CA . ALA A 1 115 ? 1.072 -4.467 -11.895 1.00 94.19 115 ALA A CA 1
ATOM 932 C C . ALA A 1 115 ? 2.525 -4.217 -11.471 1.00 94.19 115 ALA A C 1
ATOM 934 O O . ALA A 1 115 ? 3.202 -3.342 -11.999 1.00 94.19 115 ALA A O 1
ATOM 935 N N . LEU A 1 116 ? 3.023 -5.034 -10.547 1.00 91.56 116 LEU A N 1
ATOM 936 C CA . LEU A 1 116 ? 4.422 -5.058 -10.102 1.00 91.56 116 LEU A CA 1
ATOM 937 C C . LEU A 1 116 ? 5.264 -6.023 -10.954 1.00 91.56 116 LEU A C 1
ATOM 939 O O . LEU A 1 116 ? 6.346 -6.453 -10.548 1.00 91.56 116 LEU A O 1
ATOM 943 N N . GLN A 1 117 ? 4.725 -6.430 -12.105 1.00 77.75 117 GLN A N 1
ATOM 944 C CA . GLN A 1 117 ? 5.399 -7.260 -13.090 1.00 77.75 117 GLN A CA 1
ATOM 945 C C . GLN A 1 117 ? 6.132 -6.332 -14.055 1.00 77.75 117 GLN A C 1
ATOM 947 O O . GLN A 1 117 ? 5.543 -5.736 -14.950 1.00 77.75 117 GLN A O 1
ATOM 952 N N . GLY A 1 118 ? 7.429 -6.183 -13.827 1.00 67.31 118 GLY A N 1
ATOM 953 C CA . GLY A 1 118 ? 8.331 -5.419 -14.669 1.00 67.31 118 GLY A CA 1
ATOM 954 C C . GLY A 1 118 ? 9.774 -5.822 -14.375 1.00 67.31 118 GLY A C 1
ATOM 955 O O . GLY A 1 118 ? 10.026 -6.503 -13.378 1.00 67.31 118 GLY A O 1
ATOM 956 N N . PRO A 1 119 ? 10.730 -5.417 -15.225 1.00 56.75 119 PRO A N 1
ATOM 957 C CA . PRO A 1 119 ? 12.143 -5.737 -15.031 1.00 56.75 119 PRO A CA 1
ATOM 958 C C . PRO A 1 119 ? 12.718 -5.133 -13.739 1.00 56.75 119 PRO A C 1
ATOM 960 O O . PRO A 1 119 ? 13.724 -5.623 -13.235 1.00 56.75 119 PRO A O 1
ATOM 963 N N . SER A 1 120 ? 12.078 -4.099 -13.181 1.00 68.12 120 SER A N 1
ATOM 964 C CA . SER A 1 120 ? 12.529 -3.450 -11.953 1.00 68.12 120 SER A CA 1
ATOM 965 C C . SER A 1 120 ? 11.904 -4.094 -10.712 1.00 68.12 120 SER A C 1
ATOM 967 O O . SER A 1 120 ? 10.708 -3.953 -10.447 1.00 68.12 120 SER A O 1
ATOM 969 N N . SER A 1 121 ? 12.736 -4.762 -9.907 1.00 83.25 121 SER A N 1
ATOM 970 C CA . SER A 1 121 ? 12.376 -5.229 -8.560 1.00 83.25 121 SER A CA 1
ATOM 971 C C . SER A 1 121 ? 12.001 -4.081 -7.613 1.00 83.25 121 SER A C 1
ATOM 973 O O . SER A 1 121 ? 11.364 -4.309 -6.588 1.00 83.25 121 SER A O 1
ATOM 975 N N . GLU A 1 122 ? 12.339 -2.844 -7.976 1.00 88.50 122 GLU A N 1
ATOM 976 C CA . GLU A 1 122 ? 12.204 -1.657 -7.134 1.00 88.50 122 GLU A CA 1
ATOM 977 C C . GLU A 1 122 ? 10.746 -1.323 -6.832 1.00 88.50 122 GLU A C 1
ATOM 979 O O . GLU A 1 122 ? 10.425 -0.989 -5.696 1.00 88.50 122 GLU A O 1
ATOM 984 N N . PHE A 1 123 ? 9.833 -1.493 -7.796 1.00 91.19 123 PHE A N 1
ATOM 985 C CA . PHE A 1 123 ? 8.404 -1.282 -7.539 1.00 91.19 123 PHE A CA 1
ATOM 986 C C . PHE A 1 123 ? 7.855 -2.274 -6.525 1.00 91.19 123 PHE A C 1
ATOM 988 O O . PHE A 1 123 ? 6.997 -1.924 -5.720 1.00 91.19 123 PHE A O 1
ATOM 995 N N . ARG A 1 124 ? 8.350 -3.516 -6.543 1.00 92.69 124 ARG A N 1
ATOM 996 C CA . ARG A 1 124 ? 7.939 -4.530 -5.573 1.00 92.69 124 ARG A CA 1
ATOM 997 C C . ARG A 1 124 ? 8.447 -4.182 -4.178 1.00 92.69 124 ARG A C 1
ATOM 999 O O . ARG A 1 124 ? 7.699 -4.334 -3.216 1.00 92.69 124 ARG A O 1
ATOM 1006 N N . ASP A 1 125 ? 9.683 -3.710 -4.071 1.00 93.00 125 ASP A N 1
ATOM 1007 C CA . ASP A 1 125 ? 10.272 -3.310 -2.793 1.00 93.00 125 ASP A CA 1
ATOM 1008 C C . ASP A 1 125 ? 9.594 -2.060 -2.227 1.00 93.00 125 ASP A C 1
ATOM 1010 O O . ASP A 1 125 ? 9.218 -2.050 -1.054 1.00 93.00 125 ASP A O 1
ATOM 1014 N N . LEU A 1 126 ? 9.315 -1.064 -3.070 1.00 94.31 126 LEU A N 1
ATOM 1015 C CA . LEU A 1 126 ? 8.539 0.108 -2.681 1.00 94.31 126 LEU A CA 1
ATOM 1016 C C . LEU A 1 126 ? 7.117 -0.270 -2.257 1.00 94.31 126 LEU A C 1
ATOM 1018 O O . LEU A 1 126 ? 6.657 0.149 -1.202 1.00 94.31 126 LEU A O 1
ATOM 1022 N N . ALA A 1 127 ? 6.421 -1.108 -3.026 1.00 96.00 127 ALA A N 1
ATOM 1023 C CA . ALA A 1 127 ? 5.065 -1.523 -2.683 1.00 96.00 127 ALA A CA 1
ATOM 1024 C C . ALA A 1 127 ? 5.009 -2.288 -1.344 1.00 96.00 127 ALA A C 1
ATOM 1026 O O . ALA A 1 127 ? 4.088 -2.077 -0.556 1.00 96.00 127 ALA A O 1
ATOM 1027 N N . ARG A 1 128 ? 6.019 -3.119 -1.040 1.00 95.94 128 ARG A N 1
ATOM 1028 C CA . ARG A 1 128 ? 6.174 -3.738 0.290 1.00 95.94 128 ARG A CA 1
ATOM 1029 C C . ARG A 1 128 ? 6.392 -2.696 1.383 1.00 95.94 128 ARG A C 1
ATOM 1031 O O . ARG A 1 128 ? 5.782 -2.820 2.441 1.00 95.94 128 ARG A O 1
ATOM 1038 N N . MET A 1 129 ? 7.235 -1.695 1.128 1.00 96.00 129 MET A N 1
ATOM 1039 C CA . MET A 1 129 ? 7.507 -0.610 2.072 1.00 96.00 129 MET A CA 1
ATOM 1040 C C . MET A 1 129 ? 6.232 0.176 2.398 1.00 96.00 129 MET A C 1
ATOM 1042 O O . MET A 1 129 ? 5.940 0.385 3.569 1.00 96.00 129 MET A O 1
ATOM 1046 N N . LEU A 1 130 ? 5.425 0.502 1.384 1.00 97.31 130 LEU A N 1
ATOM 1047 C CA . LEU A 1 130 ? 4.137 1.181 1.552 1.00 97.31 130 LEU A CA 1
ATOM 1048 C C . LEU A 1 130 ? 3.150 0.369 2.397 1.00 97.31 130 LEU A C 1
ATOM 1050 O O . LEU A 1 130 ? 2.534 0.894 3.318 1.00 97.31 130 LEU A O 1
ATOM 1054 N N . VAL A 1 131 ? 2.997 -0.928 2.115 1.00 97.56 131 VAL A N 1
ATOM 1055 C CA . VAL A 1 131 ? 2.081 -1.776 2.898 1.00 97.56 131 VAL A CA 1
ATOM 1056 C C . VAL A 1 131 ? 2.571 -1.941 4.339 1.00 97.56 131 VAL A C 1
ATOM 1058 O O . VAL A 1 131 ? 1.754 -1.980 5.257 1.00 97.56 131 VAL A O 1
ATOM 1061 N N . HIS A 1 132 ? 3.885 -2.006 4.556 1.00 96.94 132 HIS A N 1
ATOM 1062 C CA . HIS A 1 132 ? 4.460 -2.074 5.896 1.00 96.94 132 HIS A CA 1
ATOM 1063 C C . HIS A 1 132 ? 4.237 -0.781 6.691 1.00 96.94 132 HIS A C 1
ATOM 1065 O O . HIS A 1 132 ? 3.769 -0.836 7.826 1.00 96.94 132 HIS A O 1
ATOM 1071 N N . ASP A 1 133 ? 4.536 0.373 6.099 1.00 97.62 133 ASP A N 1
ATOM 1072 C CA . ASP A 1 133 ? 4.348 1.680 6.732 1.00 97.62 133 ASP A CA 1
ATOM 1073 C C . ASP A 1 133 ? 2.863 1.947 7.040 1.00 97.62 133 ASP A C 1
ATOM 1075 O O . ASP A 1 133 ? 2.510 2.327 8.160 1.00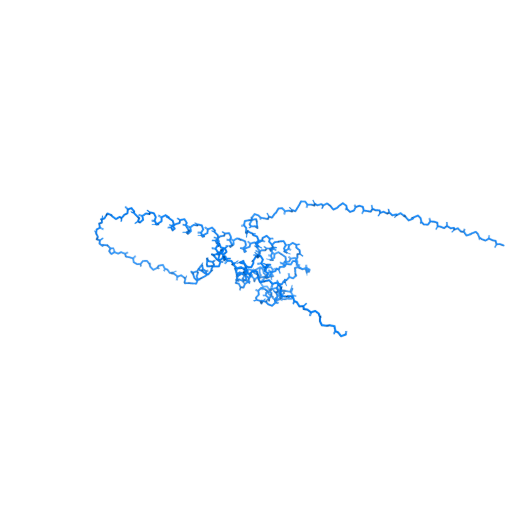 97.62 133 ASP A O 1
ATOM 1079 N N . TYR A 1 134 ? 1.961 1.598 6.116 1.00 97.50 134 TYR A N 1
ATOM 1080 C CA . TYR A 1 134 ? 0.520 1.633 6.372 1.00 97.50 134 TYR A CA 1
ATOM 1081 C C . TYR A 1 134 ? 0.106 0.746 7.556 1.00 97.50 134 TYR A C 1
ATOM 1083 O O . TYR A 1 134 ? -0.668 1.173 8.416 1.00 97.50 134 TYR A O 1
ATOM 1091 N N . ALA A 1 135 ? 0.645 -0.475 7.644 1.00 97.12 135 ALA A N 1
ATOM 1092 C CA . ALA A 1 135 ? 0.376 -1.375 8.763 1.00 97.12 135 ALA A CA 1
ATOM 1093 C C . ALA A 1 135 ? 0.820 -0.771 10.102 1.00 97.12 135 ALA A C 1
ATOM 1095 O O . ALA A 1 135 ? 0.082 -0.835 11.084 1.00 97.12 135 ALA A O 1
ATOM 1096 N N . GLN A 1 136 ? 2.002 -0.151 10.139 1.00 97.06 136 GLN A N 1
ATOM 1097 C CA . GLN A 1 136 ? 2.519 0.507 11.338 1.00 97.06 136 GLN A CA 1
ATOM 1098 C C . GLN A 1 136 ? 1.641 1.68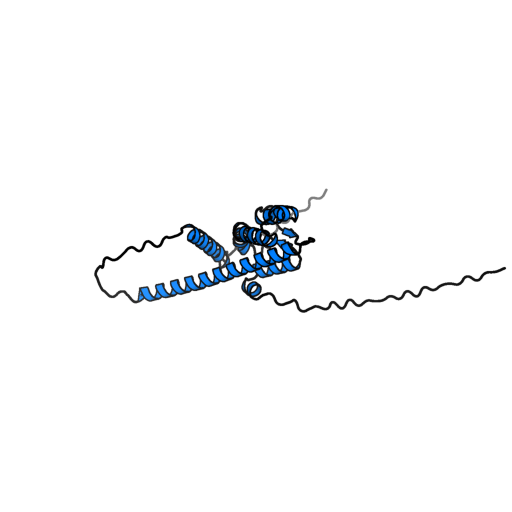5 11.762 1.00 97.06 136 GLN A C 1
ATOM 1100 O O . GLN A 1 136 ? 1.314 1.802 12.943 1.00 97.06 136 GLN A O 1
ATOM 1105 N N . LYS A 1 137 ? 1.201 2.518 10.812 1.00 95.69 137 LYS A N 1
ATOM 1106 C CA . LYS A 1 137 ? 0.289 3.638 11.086 1.00 95.69 137 LYS A CA 1
ATOM 1107 C C . LYS A 1 137 ? -1.059 3.162 11.625 1.00 95.69 137 LYS A C 1
ATOM 1109 O O . LYS A 1 137 ? -1.556 3.746 12.585 1.00 95.69 137 LYS A O 1
ATOM 1114 N N . LEU A 1 138 ? -1.618 2.079 11.079 1.00 94.56 138 LEU A N 1
ATOM 1115 C CA . LEU A 1 138 ? -2.849 1.478 11.603 1.00 94.56 138 LEU A CA 1
ATOM 1116 C C . LEU A 1 138 ? -2.683 0.969 13.040 1.00 94.56 138 LEU A C 1
ATOM 1118 O O . LEU A 1 138 ? -3.521 1.268 13.887 1.00 94.56 138 LEU A O 1
ATOM 1122 N N . ILE A 1 139 ? -1.598 0.246 13.332 1.00 94.50 139 ILE A N 1
ATOM 1123 C CA . ILE A 1 139 ? -1.319 -0.262 14.685 1.00 94.50 139 ILE A CA 1
ATOM 1124 C C . ILE A 1 139 ? -1.157 0.902 15.669 1.00 94.50 139 ILE A C 1
ATOM 1126 O O . ILE A 1 139 ? -1.748 0.885 16.747 1.00 94.50 139 ILE A O 1
ATOM 1130 N N . ALA A 1 140 ? -0.404 1.937 15.287 1.00 94.62 140 ALA A N 1
ATOM 1131 C CA . ALA A 1 140 ? -0.209 3.120 16.117 1.00 94.62 140 ALA A CA 1
ATOM 1132 C C . ALA A 1 140 ? -1.525 3.876 16.366 1.00 94.62 140 ALA A C 1
ATOM 1134 O O . ALA A 1 140 ? -1.763 4.350 17.475 1.00 94.62 140 ALA A O 1
ATOM 1135 N N . ALA A 1 141 ? -2.399 3.978 15.360 1.00 92.50 141 ALA A N 1
ATOM 1136 C CA . ALA A 1 141 ? -3.713 4.596 15.514 1.00 92.50 141 ALA A CA 1
ATOM 1137 C C . ALA A 1 141 ? -4.604 3.806 16.488 1.00 92.50 141 ALA A C 1
ATOM 1139 O O . ALA A 1 141 ? -5.200 4.403 17.382 1.00 92.50 141 ALA A O 1
ATOM 1140 N N . GLN A 1 142 ? -4.626 2.474 16.375 1.00 91.69 142 GLN A N 1
ATOM 1141 C CA . GLN A 1 142 ? -5.374 1.601 17.287 1.00 91.69 142 GLN A CA 1
ATOM 1142 C C . GLN A 1 142 ? -4.868 1.700 18.731 1.00 91.69 142 GLN A C 1
ATOM 1144 O O . GLN A 1 142 ? -5.666 1.808 19.658 1.00 91.69 142 GLN A O 1
ATOM 1149 N N . GLN A 1 143 ? -3.548 1.705 18.937 1.00 93.62 143 GLN A N 1
ATOM 1150 C CA . GLN A 1 143 ? -2.956 1.844 20.273 1.00 93.62 143 GLN A CA 1
ATOM 1151 C C . GLN A 1 143 ? -3.350 3.167 20.936 1.00 93.62 143 GLN A C 1
ATOM 1153 O O . GLN A 1 143 ? -3.771 3.177 22.091 1.00 93.62 143 GLN A O 1
ATOM 1158 N N . ARG A 1 144 ? -3.304 4.272 20.184 1.00 92.50 144 ARG A N 1
ATOM 1159 C CA . ARG A 1 144 ? -3.714 5.592 20.684 1.00 92.50 144 ARG A CA 1
ATOM 1160 C C . ARG A 1 144 ? -5.192 5.645 21.063 1.00 92.50 144 ARG A C 1
ATOM 1162 O O . ARG A 1 144 ? -5.542 6.331 22.016 1.00 92.50 144 ARG A O 1
ATOM 1169 N N . GLU A 1 145 ? -6.061 4.950 20.333 1.00 90.31 145 GLU A N 1
ATOM 1170 C CA . GLU A 1 145 ? -7.489 4.888 20.664 1.00 90.31 145 GLU A CA 1
ATOM 1171 C C . GLU A 1 145 ? -7.731 4.137 21.981 1.00 90.31 145 GLU A C 1
ATOM 1173 O O . GLU A 1 145 ? -8.497 4.598 22.828 1.00 90.31 145 GLU A O 1
ATOM 1178 N N . VAL A 1 146 ? -7.029 3.021 22.198 1.00 92.62 146 VAL A N 1
ATOM 1179 C CA . VAL A 1 146 ? -7.091 2.268 23.461 1.00 92.62 146 VAL A CA 1
ATOM 1180 C C . VAL A 1 146 ? -6.632 3.135 24.638 1.00 92.62 146 VAL A C 1
ATOM 1182 O O . VAL A 1 146 ? -7.305 3.173 25.669 1.00 92.62 146 VAL A O 1
ATOM 1185 N N . GLU A 1 147 ? -5.539 3.882 24.474 1.00 93.00 147 GLU A N 1
ATOM 1186 C CA . GLU A 1 147 ? -5.033 4.811 25.493 1.00 93.00 147 GLU A CA 1
ATOM 1187 C C . GLU A 1 147 ? -6.026 5.946 25.794 1.00 93.00 147 GLU A C 1
ATOM 1189 O O . GLU A 1 147 ? -6.275 6.262 26.959 1.00 93.00 147 GLU A O 1
ATOM 1194 N N . GLN A 1 148 ? -6.646 6.535 24.766 1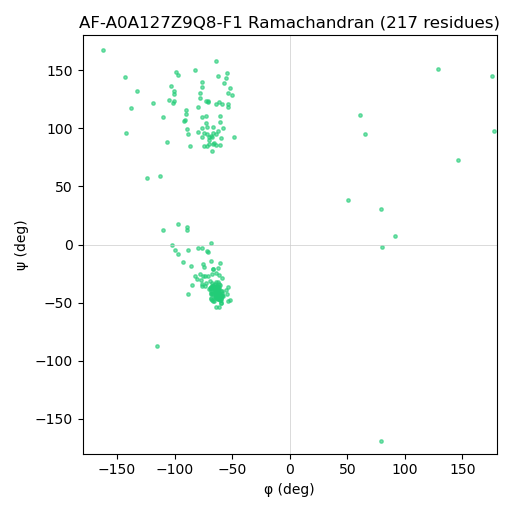.00 90.50 148 GLN A N 1
ATOM 1195 C CA . GLN A 1 148 ? -7.642 7.599 24.942 1.00 90.50 148 GLN A CA 1
ATOM 1196 C C . GLN A 1 148 ? -8.895 7.110 25.674 1.00 90.50 148 GLN A C 1
ATOM 1198 O O . GLN A 1 148 ? -9.396 7.800 26.564 1.00 90.50 148 GLN A O 1
ATOM 1203 N N . ASN A 1 149 ? -9.382 5.915 25.339 1.00 89.25 149 ASN A N 1
ATOM 1204 C CA . ASN A 1 149 ? -10.542 5.325 26.005 1.00 89.25 149 ASN A CA 1
ATOM 1205 C C . ASN A 1 149 ? -10.238 4.971 27.469 1.00 89.25 149 ASN A C 1
ATOM 1207 O O . ASN A 1 149 ? -11.095 5.159 28.332 1.00 89.25 149 ASN A O 1
ATOM 1211 N N . HIS A 1 150 ? -9.014 4.521 27.765 1.00 90.62 150 HIS A N 1
ATOM 1212 C CA . HIS A 1 150 ? -8.582 4.253 29.135 1.00 90.62 150 HIS A CA 1
ATOM 1213 C C . HIS A 1 150 ? -8.573 5.532 29.989 1.00 90.62 150 HIS A C 1
ATOM 1215 O O . HIS A 1 150 ? -9.121 5.536 31.089 1.00 90.62 150 HIS A O 1
ATOM 1221 N N . LEU A 1 151 ? -8.016 6.633 29.467 1.00 89.00 151 LEU A N 1
ATOM 1222 C CA . LEU A 1 151 ? -7.969 7.920 30.173 1.00 89.00 151 LEU A CA 1
ATOM 1223 C C . LEU A 1 151 ? -9.369 8.504 30.424 1.00 89.00 151 LEU A C 1
ATOM 1225 O O . LEU A 1 151 ? -9.658 8.961 31.531 1.00 89.00 151 LEU A O 1
ATOM 1229 N N . ALA A 1 152 ? -10.257 8.445 29.426 1.00 84.50 152 ALA A N 1
ATOM 1230 C CA . ALA A 1 152 ? -11.632 8.923 29.566 1.00 84.50 152 ALA A CA 1
ATOM 1231 C C . ALA A 1 152 ? -12.436 8.119 30.606 1.00 84.50 152 ALA A C 1
ATOM 1233 O O . ALA A 1 152 ? -13.232 8.696 31.347 1.00 84.50 152 ALA A O 1
ATOM 1234 N N . GLY A 1 153 ? -12.201 6.804 30.697 1.00 78.62 153 GLY A N 1
ATOM 1235 C CA . GLY A 1 153 ? -12.824 5.943 31.703 1.00 78.62 153 GLY A CA 1
ATOM 1236 C C . GLY A 1 153 ? -12.410 6.299 33.133 1.00 78.62 153 GLY A C 1
ATOM 1237 O O . GLY A 1 153 ? -13.263 6.361 34.014 1.00 78.62 153 GLY A O 1
ATOM 1238 N N . THR A 1 154 ? -11.128 6.605 33.360 1.00 75.62 154 THR A N 1
ATOM 1239 C CA . THR A 1 154 ? -10.618 6.972 34.693 1.00 75.62 154 THR A CA 1
ATOM 1240 C C . THR A 1 154 ? -11.108 8.339 35.183 1.00 75.62 154 THR A C 1
ATOM 1242 O O . THR A 1 154 ? -11.461 8.474 36.355 1.00 75.62 154 THR A O 1
ATOM 1245 N N . SER A 1 155 ? -11.224 9.343 34.304 1.00 72.19 155 SER A N 1
ATOM 1246 C CA . SER A 1 155 ? -11.689 10.685 34.700 1.00 72.19 155 SER A CA 1
ATOM 1247 C C . SER A 1 155 ? -13.184 10.741 35.049 1.00 72.19 155 SER A C 1
ATOM 1249 O O . SER A 1 155 ? -13.600 11.570 35.860 1.00 72.19 155 SER A O 1
ATOM 1251 N N . ALA A 1 156 ? -14.002 9.852 34.475 1.00 64.75 156 ALA A N 1
ATOM 1252 C CA . ALA A 1 156 ? -15.429 9.761 34.792 1.00 64.75 156 ALA A CA 1
ATOM 1253 C C . ALA A 1 156 ? -15.697 9.135 36.174 1.00 64.75 156 ALA A C 1
ATOM 1255 O O . ALA A 1 156 ? -16.706 9.441 36.805 1.00 64.75 156 ALA A O 1
ATOM 1256 N N . THR A 1 157 ? -14.795 8.282 36.667 1.00 61.38 157 THR A N 1
ATOM 1257 C CA . THR A 1 157 ? -14.912 7.681 38.005 1.00 61.38 157 THR A CA 1
ATOM 1258 C C . THR A 1 157 ? -14.407 8.585 39.127 1.00 61.38 157 THR A C 1
ATOM 1260 O O . THR A 1 157 ? -14.907 8.495 40.244 1.00 61.38 157 THR A O 1
ATOM 1263 N N . GLU A 1 158 ? -13.463 9.484 38.848 1.00 58.19 158 GLU A N 1
ATOM 1264 C CA . GLU A 1 158 ? -12.890 10.376 39.868 1.00 58.19 158 GLU A CA 1
ATOM 1265 C C . GLU A 1 158 ? -13.796 11.590 40.157 1.00 58.19 158 GLU A C 1
ATOM 1267 O O . GLU A 1 158 ? -13.915 12.035 41.296 1.00 58.19 158 GLU A O 1
ATOM 1272 N N . SER A 1 159 ? -14.572 12.039 39.166 1.00 57.03 159 SER A N 1
ATOM 1273 C CA . SER A 1 159 ? -15.508 13.169 39.297 1.00 57.03 159 SER A CA 1
ATOM 1274 C C . SER A 1 159 ? -16.812 12.855 40.056 1.00 57.03 159 SER A C 1
ATOM 1276 O O . SER A 1 159 ? -17.599 13.763 40.317 1.00 57.03 159 SER A O 1
ATOM 1278 N N . ILE A 1 160 ? -17.038 11.602 40.475 1.00 56.84 160 ILE A N 1
ATOM 1279 C CA . ILE A 1 160 ? -18.168 11.226 41.352 1.00 56.84 160 ILE A CA 1
ATOM 1280 C C . ILE A 1 160 ? -17.770 11.264 42.842 1.00 56.84 160 ILE A C 1
ATOM 1282 O O . ILE A 1 160 ? -18.647 11.321 43.704 1.00 56.84 160 ILE A O 1
ATOM 1286 N N . SER A 1 161 ? -16.472 11.305 43.173 1.00 56.53 161 SER A N 1
ATOM 1287 C CA . SER A 1 161 ? -16.003 11.256 44.568 1.00 56.53 161 SER A CA 1
ATOM 1288 C C . SER A 1 161 ? -15.579 12.607 45.159 1.00 56.53 161 SER A C 1
ATOM 1290 O O . SER A 1 161 ? -15.218 12.655 46.334 1.00 56.53 161 SER A O 1
ATOM 1292 N N . GLU A 1 162 ? -15.643 13.703 44.399 1.00 51.97 162 GLU A N 1
ATOM 1293 C CA . GLU A 1 162 ? -15.126 15.011 44.826 1.00 51.97 162 GLU A CA 1
ATOM 1294 C C . GLU A 1 162 ? -16.208 16.102 44.765 1.00 51.97 162 GLU A C 1
ATOM 1296 O O . GLU A 1 162 ? -16.093 17.122 44.097 1.00 51.97 162 GLU A O 1
ATOM 1301 N N . ASN A 1 163 ? -17.306 15.872 45.488 1.00 51.91 163 ASN A N 1
ATOM 1302 C CA . ASN A 1 163 ? -18.260 16.913 45.876 1.00 51.91 163 ASN A CA 1
ATOM 1303 C C . ASN A 1 163 ? -18.208 17.106 47.401 1.00 51.91 163 ASN A C 1
ATOM 1305 O O . ASN A 1 163 ? -19.199 16.954 48.109 1.00 51.91 163 ASN A O 1
ATOM 1309 N N . SER A 1 164 ? -17.025 17.454 47.906 1.00 51.59 164 SER A N 1
ATOM 1310 C CA . SER A 1 164 ? -16.861 18.098 49.208 1.00 51.59 164 SER A CA 1
ATOM 1311 C C . SER A 1 164 ? -15.747 19.132 49.108 1.00 51.59 164 SER A C 1
ATOM 1313 O O . SER A 1 164 ? -14.578 18.811 49.242 1.00 51.59 164 SER A O 1
ATOM 1315 N N . GLU A 1 165 ? -16.184 20.371 48.872 1.00 60.12 165 GLU A N 1
ATOM 1316 C CA . GLU A 1 165 ? -15.669 21.580 49.520 1.00 60.12 165 GLU A CA 1
ATOM 1317 C C . GLU A 1 165 ? -14.176 21.913 49.319 1.00 60.12 165 GLU A C 1
ATOM 1319 O O . GLU A 1 165 ? -13.304 21.288 49.902 1.00 60.12 165 GLU A O 1
ATOM 1324 N N . VAL A 1 166 ? -13.884 22.994 48.582 1.00 45.16 166 VAL A N 1
ATOM 1325 C CA . VAL A 1 166 ? -13.129 24.166 49.083 1.00 45.16 166 VAL A CA 1
ATOM 1326 C C . VAL A 1 166 ? -12.877 25.179 47.955 1.00 45.16 166 VAL A C 1
ATOM 1328 O O . VAL A 1 166 ? -12.734 24.877 46.776 1.00 45.16 166 VAL A O 1
ATOM 1331 N N . LYS A 1 167 ? -12.907 26.438 48.376 1.00 57.69 167 LYS A N 1
ATOM 1332 C CA . LYS A 1 167 ? -12.909 27.691 47.626 1.00 57.69 167 LYS A CA 1
ATOM 1333 C C . LYS A 1 167 ? -11.480 28.255 47.538 1.00 57.69 167 LYS A C 1
ATOM 1335 O O . LYS A 1 167 ? -10.795 28.235 48.554 1.00 57.69 167 LYS A O 1
ATOM 1340 N N . LEU A 1 168 ? -11.159 28.900 46.406 1.00 50.34 168 LEU A N 1
ATOM 1341 C CA . LEU A 1 168 ? -10.357 30.137 46.205 1.00 50.34 168 LEU A CA 1
ATOM 1342 C C . LEU A 1 168 ? -9.203 30.076 45.173 1.00 50.34 168 LEU A C 1
ATOM 1344 O O . LEU A 1 168 ? -8.660 29.009 44.907 1.00 50.34 168 LEU A O 1
ATOM 1348 N N . PRO A 1 169 ? -8.883 31.238 44.549 1.00 66.44 169 PRO A N 1
ATOM 1349 C CA . PRO A 1 169 ? -8.234 31.346 43.248 1.00 66.44 169 PRO A CA 1
ATOM 1350 C C . PRO A 1 169 ? -6.731 31.605 43.364 1.00 66.44 169 PRO A C 1
ATOM 1352 O O . PRO A 1 169 ? -6.288 32.319 44.264 1.00 66.44 169 PRO A O 1
ATOM 1355 N N . VAL A 1 170 ? -5.957 31.111 42.396 1.00 50.00 170 VAL A N 1
ATOM 1356 C CA . VAL A 1 170 ? -4.559 31.513 42.212 1.00 50.00 170 VAL A CA 1
ATOM 1357 C C . VAL A 1 170 ? -4.273 31.713 40.726 1.00 50.00 170 VAL A C 1
ATOM 1359 O O . VAL A 1 170 ? -4.387 30.799 39.912 1.00 50.00 170 VAL A O 1
ATOM 1362 N N . ASP A 1 171 ? -3.931 32.961 40.417 1.00 61.25 171 ASP A N 1
ATOM 1363 C CA . ASP A 1 171 ? -3.310 33.450 39.189 1.00 61.25 171 ASP A CA 1
ATOM 1364 C C . ASP A 1 171 ? -2.053 32.645 38.840 1.00 61.25 171 ASP A C 1
ATOM 1366 O O . ASP A 1 171 ? -1.183 32.454 39.691 1.00 61.25 171 ASP A O 1
ATOM 1370 N N . GLY A 1 172 ? -1.886 32.242 37.576 1.00 53.88 172 GLY A N 1
ATOM 1371 C CA . GLY A 1 172 ? -0.620 31.629 37.187 1.00 53.88 172 GLY A CA 1
ATOM 1372 C C . GLY A 1 172 ? -0.489 31.121 35.758 1.00 53.88 172 GLY A C 1
ATOM 1373 O O . GLY A 1 172 ? -0.797 29.976 35.469 1.00 53.88 172 GLY A O 1
ATOM 1374 N N . VAL A 1 173 ? 0.119 31.964 34.920 1.00 51.38 173 VAL A N 1
ATOM 1375 C CA . VAL A 1 173 ? 1.053 31.604 33.833 1.00 51.38 173 VAL A CA 1
ATOM 1376 C C . VAL A 1 173 ? 0.488 30.785 32.663 1.00 51.38 173 VAL A C 1
ATOM 1378 O O . VAL A 1 173 ? 0.496 29.560 32.604 1.00 51.38 173 VAL A O 1
ATOM 1381 N N . ARG A 1 174 ? 0.112 31.538 31.627 1.00 47.38 174 ARG A N 1
ATOM 1382 C CA . ARG A 1 174 ? -0.303 31.063 30.306 1.00 47.38 174 ARG A CA 1
ATOM 1383 C C . ARG A 1 174 ? 0.922 30.633 29.486 1.00 47.38 174 ARG A C 1
ATOM 1385 O O . ARG A 1 174 ? 1.530 31.457 28.802 1.00 47.38 174 ARG A O 1
ATOM 1392 N N . ILE A 1 175 ? 1.280 29.352 29.535 1.00 50.72 175 ILE A N 1
ATOM 1393 C CA . ILE A 1 175 ? 2.244 28.760 28.598 1.00 50.72 175 ILE A CA 1
ATOM 1394 C C . ILE A 1 175 ? 1.540 28.636 27.243 1.00 50.72 175 ILE A C 1
ATOM 1396 O O . ILE A 1 175 ? 0.590 27.875 27.081 1.00 50.72 175 ILE A O 1
ATOM 1400 N N . LYS A 1 176 ? 1.968 29.442 26.266 1.00 45.81 176 LYS A N 1
ATOM 1401 C CA . LYS A 1 176 ? 1.553 29.299 24.867 1.00 45.81 176 LYS A CA 1
ATOM 1402 C C . LYS A 1 176 ? 2.281 28.094 24.274 1.00 45.81 176 LYS A C 1
ATOM 1404 O O . LYS A 1 176 ? 3.324 28.252 23.645 1.00 45.81 176 LYS A O 1
ATOM 1409 N N . GLU A 1 177 ? 1.732 26.902 24.477 1.00 51.50 177 GLU A N 1
ATOM 1410 C CA . GLU A 1 177 ? 2.037 25.775 23.602 1.00 51.50 177 GLU A CA 1
ATOM 1411 C C . GLU A 1 177 ? 1.647 26.172 22.182 1.00 51.50 177 GLU A C 1
ATOM 1413 O O . GLU A 1 177 ? 0.511 26.563 21.898 1.00 51.50 177 GLU A O 1
ATOM 1418 N N . LYS A 1 178 ? 2.638 26.152 21.295 1.00 49.09 178 LYS A N 1
ATOM 1419 C CA . LYS A 1 178 ? 2.462 26.426 19.877 1.00 49.09 178 LYS A CA 1
ATOM 1420 C C . LYS A 1 178 ? 1.739 25.227 19.271 1.00 49.09 178 LYS A C 1
ATOM 1422 O O . LYS A 1 178 ? 2.357 24.290 18.786 1.00 49.09 178 LYS A O 1
ATOM 1427 N N . TRP A 1 179 ? 0.421 25.266 19.386 1.00 49.62 179 TRP A N 1
ATOM 1428 C CA . TRP A 1 179 ? -0.506 24.331 18.780 1.00 49.62 179 TRP A CA 1
ATOM 1429 C C . TRP A 1 179 ? -0.378 24.379 17.258 1.00 49.62 179 TRP A C 1
ATOM 1431 O O . TRP A 1 179 ? -0.545 25.441 16.655 1.00 49.62 179 TRP A O 1
ATOM 1441 N N . PHE A 1 180 ? -0.077 23.235 16.648 1.00 49.81 180 PHE A N 1
ATOM 1442 C CA . PHE A 1 180 ? -0.154 23.045 15.204 1.00 49.81 180 PHE A CA 1
ATOM 1443 C C . PHE A 1 180 ? -1.563 22.524 14.873 1.00 49.81 180 PHE A C 1
ATOM 1445 O O . PHE A 1 180 ? -1.879 21.386 15.210 1.00 49.81 180 PHE A O 1
ATOM 1452 N N . PRO A 1 181 ? -2.441 23.345 14.270 1.00 55.16 181 PRO A N 1
ATOM 1453 C CA . PRO A 1 181 ? -3.842 22.981 14.048 1.00 55.16 181 PRO A CA 1
ATOM 1454 C C . PRO A 1 181 ? -4.042 21.832 13.043 1.00 55.16 181 PRO A C 1
ATOM 1456 O O . PRO A 1 181 ? -5.075 21.167 13.096 1.00 55.16 181 PRO A O 1
ATOM 1459 N N . ASP A 1 182 ? -3.063 21.557 12.176 1.00 53.34 182 ASP A N 1
ATOM 1460 C CA . ASP A 1 182 ? -3.205 20.551 11.114 1.00 53.34 182 ASP A CA 1
ATOM 1461 C C . ASP A 1 182 ? -3.100 19.105 11.626 1.00 53.34 182 ASP A C 1
ATOM 1463 O O . ASP A 1 182 ? -3.845 18.239 11.166 1.00 53.34 182 ASP A O 1
ATOM 1467 N N . GLU A 1 183 ? -2.273 18.834 12.644 1.00 57.38 183 GLU A N 1
ATOM 1468 C CA . GLU A 1 183 ? -2.171 17.482 13.217 1.00 57.38 183 GLU A CA 1
ATOM 1469 C C . GLU A 1 183 ? -3.458 17.065 13.930 1.00 57.38 183 GLU A C 1
ATOM 1471 O O . GLU A 1 183 ? -3.822 15.891 13.930 1.00 57.38 183 GLU A O 1
ATOM 1476 N N . GLU A 1 184 ? -4.177 18.010 14.537 1.00 59.00 184 GLU A N 1
ATOM 1477 C CA . GLU A 1 184 ? -5.404 17.684 15.254 1.00 59.00 184 GLU A CA 1
ATOM 1478 C C . GLU A 1 184 ? -6.593 17.443 14.317 1.00 59.00 184 GLU A C 1
ATOM 1480 O O . GLU A 1 184 ? -7.470 16.626 14.621 1.00 59.00 184 GLU A O 1
ATOM 1485 N N . ALA A 1 185 ? -6.600 18.120 13.166 1.00 66.62 185 ALA A N 1
ATOM 1486 C CA . ALA A 1 185 ? -7.562 17.886 12.099 1.00 66.62 185 ALA A CA 1
ATOM 1487 C C . ALA A 1 185 ? -7.369 16.492 11.487 1.00 66.62 185 ALA A C 1
ATOM 1489 O O . ALA A 1 185 ? -8.329 15.719 11.442 1.00 66.62 185 ALA A O 1
ATOM 1490 N N . GLU A 1 186 ? -6.129 16.121 11.139 1.00 65.88 186 GLU A N 1
ATOM 1491 C CA . GLU A 1 186 ? -5.826 14.759 10.687 1.00 65.88 186 GLU A CA 1
ATOM 1492 C C . GLU A 1 186 ? -6.178 13.736 11.774 1.00 65.88 186 GLU A C 1
ATOM 1494 O O . GLU A 1 186 ? -6.860 12.746 11.511 1.00 65.88 186 GLU A O 1
ATOM 1499 N N . ARG A 1 187 ? -5.799 13.984 13.034 1.00 62.59 187 ARG A N 1
ATOM 1500 C CA . ARG A 1 187 ? -6.067 13.070 14.157 1.00 62.59 187 ARG A CA 1
ATOM 1501 C C . ARG A 1 187 ? -7.561 12.822 14.378 1.00 62.59 187 ARG A C 1
ATOM 1503 O O . ARG A 1 187 ? -7.953 11.683 14.643 1.00 62.59 187 ARG A O 1
ATOM 1510 N N . LYS A 1 188 ? -8.400 13.856 14.253 1.00 70.88 188 LYS A N 1
ATOM 1511 C CA . LYS A 1 188 ? -9.865 13.723 14.336 1.00 70.88 188 LYS A CA 1
ATOM 1512 C C . LYS A 1 188 ? -10.435 12.962 13.145 1.00 70.88 188 LYS A C 1
ATOM 1514 O O . LYS A 1 188 ? -11.369 12.182 13.328 1.00 70.88 188 LYS A O 1
ATOM 1519 N N . GLU A 1 189 ? -9.877 13.145 11.954 1.00 66.12 189 GLU A N 1
ATOM 1520 C CA . GLU A 1 189 ? -10.319 12.428 10.760 1.00 66.12 189 GLU A CA 1
ATOM 1521 C C . GLU A 1 189 ? -9.982 10.933 10.846 1.00 66.12 189 GLU A C 1
ATOM 1523 O O . GLU A 1 189 ? -10.869 10.096 10.674 1.00 66.12 189 GLU A O 1
ATOM 1528 N N . TRP A 1 190 ? -8.760 10.580 11.254 1.00 63.97 190 TRP A N 1
ATOM 1529 C CA . TRP A 1 190 ? -8.359 9.185 11.468 1.00 63.97 190 TRP A CA 1
ATOM 1530 C C . TRP A 1 190 ? -9.190 8.490 12.556 1.00 63.97 190 TRP A C 1
ATOM 1532 O O . TRP A 1 190 ? -9.662 7.373 12.344 1.00 63.97 190 TRP A O 1
ATOM 1542 N N . GLY A 1 191 ? -9.438 9.155 13.691 1.00 71.12 191 GLY A N 1
ATOM 1543 C CA . GLY A 1 191 ? -10.276 8.602 14.763 1.00 71.12 191 GLY A CA 1
ATOM 1544 C C . GLY A 1 191 ? -11.747 8.430 14.360 1.00 71.12 191 GLY A C 1
ATOM 1545 O O . GLY A 1 191 ? -12.384 7.436 14.713 1.00 71.12 191 GLY A O 1
ATOM 1546 N N . ARG A 1 192 ? -12.298 9.357 13.564 1.00 69.38 192 ARG A N 1
ATOM 1547 C CA . ARG A 1 192 ? -13.672 9.251 13.047 1.00 69.38 192 ARG A CA 1
ATOM 1548 C C . ARG A 1 192 ? -13.825 8.094 12.060 1.00 69.38 192 ARG A C 1
ATOM 1550 O O . ARG A 1 192 ? -14.849 7.415 12.084 1.00 69.38 192 ARG A O 1
ATOM 1557 N N . LEU A 1 193 ? -12.830 7.871 11.203 1.00 61.84 193 LEU A N 1
ATOM 1558 C CA . LEU A 1 193 ? -12.858 6.795 10.212 1.00 61.84 193 LEU A CA 1
ATOM 1559 C C . LEU A 1 193 ? -12.755 5.402 10.845 1.00 61.84 193 LEU A C 1
ATOM 1561 O O . LEU A 1 193 ? -13.354 4.467 10.321 1.00 61.84 193 LEU A O 1
ATOM 1565 N N . LEU A 1 194 ? -12.060 5.266 11.978 1.00 58.09 194 LEU A N 1
ATOM 1566 C CA . LEU A 1 194 ? -11.969 4.000 12.712 1.00 58.09 194 LEU A CA 1
ATOM 1567 C C . LEU A 1 194 ? -13.252 3.675 13.500 1.00 58.09 194 LEU A C 1
ATOM 1569 O O . LEU A 1 194 ? -13.681 2.523 13.508 1.00 58.09 194 LEU A O 1
ATOM 1573 N N . ARG A 1 195 ? -13.935 4.682 14.066 1.00 58.28 195 ARG A N 1
ATOM 1574 C CA . ARG A 1 195 ? -15.202 4.496 14.807 1.00 58.28 195 ARG A CA 1
ATOM 1575 C C . ARG A 1 195 ? -16.370 3.969 13.969 1.00 58.28 195 ARG A C 1
ATOM 1577 O O . ARG A 1 195 ? -17.267 3.341 14.519 1.00 58.28 195 ARG A O 1
ATOM 1584 N N . LEU A 1 196 ? -16.362 4.185 12.653 1.00 51.88 196 LEU A N 1
ATOM 1585 C CA . LEU A 1 196 ? -17.422 3.714 11.748 1.00 51.88 196 LEU A CA 1
ATOM 1586 C C . LEU A 1 196 ? -17.414 2.188 11.519 1.00 51.88 196 LEU A C 1
ATOM 1588 O O . LEU A 1 196 ? -18.316 1.674 10.864 1.00 51.88 196 LEU A O 1
ATOM 1592 N N . GLY A 1 197 ? -16.422 1.457 12.040 1.00 46.94 197 GLY A N 1
ATOM 1593 C CA . GLY A 1 197 ? -16.355 -0.005 11.945 1.00 46.94 197 GLY A CA 1
ATOM 1594 C C . GLY A 1 197 ? -16.878 -0.767 13.168 1.00 46.94 197 GLY A C 1
ATOM 1595 O O . GLY A 1 197 ? -16.970 -1.990 13.101 1.00 46.94 197 GLY A O 1
ATOM 1596 N N . SER A 1 198 ? -17.191 -0.088 14.279 1.00 50.66 198 SER A N 1
ATOM 1597 C CA . SER A 1 198 ? -17.264 -0.746 15.596 1.00 50.66 198 SER A CA 1
ATOM 1598 C C . SER A 1 198 ? -18.662 -1.118 16.098 1.00 50.66 198 SER A C 1
ATOM 1600 O O . SER A 1 198 ? -18.741 -1.771 17.134 1.00 50.66 198 SER A O 1
ATOM 1602 N N . GLY A 1 199 ? -19.755 -0.765 15.413 1.00 49.34 199 GLY A N 1
ATOM 1603 C CA . GLY A 1 199 ? -21.075 -1.274 15.807 1.00 49.34 199 GLY A CA 1
ATOM 1604 C C . GLY A 1 199 ? -22.246 -0.333 15.585 1.00 49.34 199 GLY A C 1
ATOM 1605 O O . GLY A 1 199 ? -22.834 0.134 16.551 1.00 49.34 199 GLY A O 1
ATOM 1606 N N . ASP A 1 200 ? -22.637 -0.155 14.327 1.00 45.28 200 ASP A N 1
ATOM 1607 C CA . ASP A 1 200 ? -24.050 0.036 14.011 1.00 45.28 200 ASP A CA 1
ATOM 1608 C C . ASP A 1 200 ? -24.526 -1.264 13.354 1.00 45.28 200 ASP A C 1
ATOM 1610 O O . ASP A 1 200 ? -24.455 -1.443 12.136 1.00 45.28 200 ASP A O 1
ATOM 1614 N N . GLU A 1 201 ? -24.974 -2.211 14.185 1.00 49.47 201 GLU A N 1
ATOM 1615 C CA . GLU A 1 201 ? -25.936 -3.223 13.753 1.00 49.47 201 GLU A CA 1
ATOM 1616 C C . GLU A 1 201 ? -27.200 -2.475 13.317 1.00 49.47 201 GLU A C 1
ATOM 1618 O O . GLU A 1 201 ? -28.135 -2.253 14.085 1.00 49.47 201 GLU A O 1
ATOM 1623 N N . ALA A 1 202 ? -27.213 -2.036 12.060 1.00 49.03 202 ALA A N 1
ATOM 1624 C CA . ALA A 1 202 ? -28.435 -1.663 11.384 1.00 49.03 202 ALA A CA 1
ATOM 1625 C C . ALA A 1 202 ? -29.287 -2.933 11.277 1.00 49.03 202 ALA A C 1
ATOM 1627 O O . ALA A 1 202 ? -29.110 -3.750 10.370 1.00 49.03 202 ALA A O 1
ATOM 1628 N N . SER A 1 203 ? -30.189 -3.090 12.246 1.00 50.25 203 SER A N 1
ATOM 1629 C CA . SER A 1 203 ? -31.392 -3.909 12.158 1.00 50.25 203 SER A CA 1
ATOM 1630 C C . SER A 1 203 ? -32.099 -3.559 10.850 1.00 50.25 203 SER A C 1
ATOM 1632 O O . SER A 1 203 ? -32.838 -2.581 10.760 1.00 50.25 203 SER A O 1
ATOM 1634 N N . SER A 1 204 ? -31.789 -4.310 9.797 1.00 48.81 204 SER A N 1
ATOM 1635 C CA . SER A 1 204 ? -32.523 -4.259 8.544 1.00 48.81 204 SER A CA 1
ATOM 1636 C C . SER A 1 204 ? -33.656 -5.260 8.668 1.00 48.81 204 SER A C 1
ATOM 1638 O O . SER A 1 204 ? -33.488 -6.454 8.436 1.00 48.81 204 SER A O 1
ATOM 1640 N N . ASP A 1 205 ? -34.818 -4.753 9.061 1.00 47.97 205 ASP A N 1
ATOM 1641 C CA . ASP A 1 205 ? -36.092 -5.385 8.753 1.00 47.97 205 ASP A CA 1
ATOM 1642 C C . ASP A 1 205 ? -36.252 -5.361 7.226 1.00 47.97 205 ASP A C 1
ATOM 1644 O O . ASP A 1 205 ? -36.807 -4.430 6.641 1.00 47.97 205 ASP A O 1
ATOM 1648 N N . TYR A 1 206 ? -35.688 -6.358 6.544 1.00 48.59 206 TYR A N 1
ATOM 1649 C CA . TYR A 1 206 ? -36.039 -6.640 5.160 1.00 48.59 206 TYR A CA 1
ATOM 1650 C C . TYR A 1 206 ? -37.351 -7.425 5.167 1.00 48.59 206 TYR A C 1
ATOM 1652 O O . TYR A 1 206 ? -37.403 -8.638 5.356 1.00 48.59 206 TYR A O 1
ATOM 1660 N N . GLU A 1 207 ? -38.439 -6.691 4.971 1.00 52.81 207 GLU A N 1
ATOM 1661 C CA . GLU A 1 207 ? -39.753 -7.238 4.673 1.00 52.81 207 GLU A CA 1
ATOM 1662 C C . GLU A 1 207 ? -39.662 -8.038 3.357 1.00 52.81 207 GLU A C 1
ATOM 1664 O O . GLU A 1 207 ? -39.420 -7.498 2.274 1.00 52.81 207 GLU A O 1
ATOM 1669 N N . ILE A 1 208 ? -39.779 -9.364 3.457 1.00 52.56 208 ILE A N 1
ATOM 1670 C CA . ILE A 1 208 ? -39.735 -10.288 2.320 1.00 52.56 208 ILE A CA 1
ATOM 1671 C C . ILE A 1 208 ? -41.034 -10.121 1.520 1.00 52.56 208 ILE A C 1
ATOM 1673 O O . ILE A 1 208 ? -42.060 -10.725 1.829 1.00 52.56 208 ILE A O 1
ATOM 1677 N N . GLY A 1 209 ? -40.989 -9.291 0.478 1.00 56.22 209 GLY A N 1
ATOM 1678 C CA . GLY A 1 209 ? -42.058 -9.173 -0.510 1.00 56.22 209 GLY A CA 1
ATOM 1679 C C . GLY A 1 209 ? -42.239 -10.479 -1.290 1.00 56.22 209 GLY A C 1
ATOM 1680 O O . GLY A 1 209 ? -41.314 -10.966 -1.940 1.00 56.22 209 GLY A O 1
ATOM 1681 N N . ALA A 1 210 ? -43.440 -11.052 -1.216 1.00 61.19 210 ALA A N 1
ATOM 1682 C CA . ALA A 1 210 ? -43.812 -12.283 -1.904 1.00 61.19 210 ALA A CA 1
ATOM 1683 C C . ALA A 1 210 ? -43.744 -12.147 -3.445 1.00 61.19 210 ALA A C 1
ATOM 1685 O O . ALA A 1 210 ? -44.088 -11.095 -3.992 1.00 61.19 210 ALA A O 1
ATOM 1686 N N . PRO A 1 211 ? -43.358 -13.211 -4.175 1.00 62.06 211 PRO A N 1
ATOM 1687 C CA . PRO A 1 211 ? -43.294 -13.185 -5.632 1.00 62.06 211 PRO A CA 1
ATOM 1688 C C . PRO A 1 211 ? -44.695 -13.164 -6.264 1.00 62.06 211 PRO A C 1
ATOM 1690 O O . PRO A 1 211 ? -45.515 -14.058 -6.056 1.00 62.06 211 PRO A O 1
ATOM 1693 N N . SER A 1 212 ? -44.946 -12.139 -7.082 1.00 62.88 212 SER A N 1
ATOM 1694 C CA . SER A 1 212 ? -46.145 -12.002 -7.913 1.00 62.88 212 SER A CA 1
ATOM 1695 C C . SER A 1 212 ? -46.129 -13.010 -9.069 1.00 62.88 212 SER A C 1
ATOM 1697 O O . SER A 1 212 ? -45.193 -13.061 -9.868 1.00 62.88 212 SER A O 1
ATOM 1699 N N . SER A 1 213 ? -47.182 -13.824 -9.141 1.00 63.19 213 SER A N 1
ATOM 1700 C CA . SER A 1 213 ? -47.420 -14.842 -10.167 1.00 63.19 213 SER A CA 1
ATOM 1701 C C . SER A 1 213 ? -47.801 -14.191 -11.504 1.00 63.19 213 SER A C 1
ATOM 1703 O O . SER A 1 213 ? -48.921 -13.715 -11.689 1.00 63.19 213 SER A O 1
ATOM 1705 N N . GLY A 1 214 ? -46.859 -14.172 -12.449 1.00 64.88 214 GLY A N 1
ATOM 1706 C CA . GLY A 1 214 ? -47.102 -13.800 -13.842 1.00 64.88 214 GLY A CA 1
ATOM 1707 C C . GLY A 1 214 ? -47.725 -14.958 -14.626 1.00 64.88 214 GLY A C 1
ATOM 1708 O O . GLY A 1 214 ? -47.125 -16.021 -14.769 1.00 64.88 214 GLY A O 1
ATOM 1709 N N . LYS A 1 215 ? -48.938 -14.742 -15.135 1.00 62.25 215 LYS A N 1
ATOM 1710 C CA . LYS A 1 215 ? -49.710 -15.672 -15.971 1.00 62.25 215 LYS A CA 1
ATOM 1711 C C . LYS A 1 215 ? -49.178 -15.639 -17.418 1.00 62.25 215 LYS A C 1
ATOM 1713 O O . LYS A 1 215 ? -49.048 -14.541 -17.958 1.00 62.25 215 LYS A O 1
ATOM 1718 N N . PRO A 1 216 ? -48.891 -16.778 -18.073 1.00 64.94 216 PRO A N 1
ATOM 1719 C CA . PRO A 1 216 ? -48.473 -16.775 -19.470 1.00 64.94 216 PRO A CA 1
ATOM 1720 C C . PRO A 1 216 ? -49.683 -16.582 -20.394 1.00 64.94 216 PRO A C 1
ATOM 1722 O O . PRO A 1 216 ? 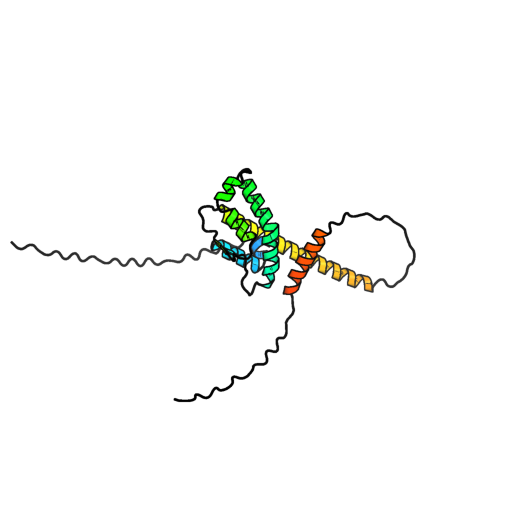-50.665 -17.322 -20.320 1.00 64.94 216 PRO A O 1
ATOM 1725 N N . THR A 1 217 ? -49.596 -15.586 -21.271 1.00 73.19 217 THR A N 1
ATOM 1726 C CA . THR A 1 217 ? -50.514 -15.383 -22.397 1.00 73.19 217 THR A CA 1
ATOM 1727 C C . THR A 1 217 ? -49.944 -16.126 -23.603 1.00 73.19 217 THR A C 1
ATOM 1729 O O . THR A 1 217 ? -48.852 -15.794 -24.060 1.00 73.19 217 THR A O 1
ATOM 1732 N N . SER A 1 218 ? -50.652 -17.143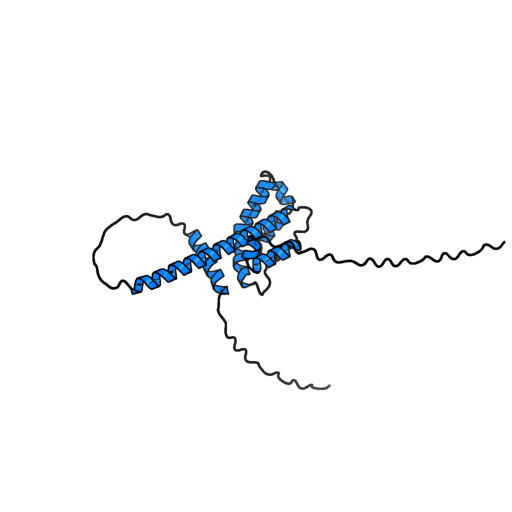 -24.097 1.00 66.88 218 SER A N 1
ATOM 1733 C CA . SER A 1 218 ? -50.309 -17.830 -25.348 1.00 66.88 218 SER A CA 1
ATOM 1734 C C . SER A 1 218 ? -50.693 -16.985 -26.562 1.00 66.88 218 SER A C 1
ATOM 1736 O O . SER A 1 218 ? -51.783 -16.412 -26.601 1.00 66.88 218 SER A O 1
ATOM 1738 N N . MET A 1 219 ? -49.814 -16.993 -27.562 1.00 62.56 219 MET A N 1
ATOM 1739 C CA . MET A 1 219 ? -50.136 -16.841 -28.981 1.00 62.56 219 MET A CA 1
ATOM 1740 C C . MET A 1 219 ? -49.616 -18.072 -29.713 1.00 62.56 219 MET A C 1
ATOM 1742 O O . MET A 1 219 ? -48.545 -18.572 -29.298 1.00 62.56 219 MET A O 1
#

pLDDT: mean 76.36, std 17.94, range [45.16, 97.62]

Foldseek 3Di:
DDDDDDDDPPDPPPPPPPPPPPPDPDPDDPPLLVQLPDQLVVQVVVLVVQKGFLDDPPVCVLCNVVSLVLLQPVLLVLLVVLVCVVVVNPCVVVVVQCSVVVNCCSHDPPDGMDGNPDPDCSVSVSSVVSSSVSSVVSNVLVVVVVVVVVVVVVVVVVVVVPPDDDDDDDDDDDDPPPDDPVVVVVNVVSVVSVVVVDDDPPPDPPDDDDDDDDDDDDD

Radius of gyration: 30.53 Å; Cα contacts (8 Å, |Δi|>4): 112; chains: 1; bounding box: 72×91×105 Å

Mean predicted aligned error: 15.16 Å

Nearest PDB structures (foldseek):
  6ch2-assembly1_D  TM=4.050E-01  e=3.153E+00  Salmonella enterica subsp. enterica serovar Typhimurium str. LT2
  8bhg-assembly1_A  TM=2.542E-01  e=9.070E+00  Homo sapiens

Organism: NCBI:txid49012

Sequence (219 aa):
MTRPFILWISVASVFFASVQSVTSPIAPYPEGIQKGGASVRFLWQELSKGVLRRTLPGHLSHFQTPWSHYLNTDAQILADSFFYQRNHGNLYVAEHNGLMSFLRFLKFKQLDAFALQGPSSEFRDLARMLVHDYAQKLIAAQQREVEQNHLAGTSATESISENSEVKLPVDGVRIKEKWFPDEEAERKEWGRLLRLGSGDEASSDYEIGAPSSGKPTSM

Solvent-accessible surface area (backbone atoms only — not comparable to full-atom values): 13953 Å² total; per-residue (Å²): 139,87,81,86,85,80,82,81,79,80,78,79,79,79,77,79,75,78,78,76,78,75,78,66,77,75,75,76,71,56,69,58,42,63,67,30,42,70,63,38,42,50,52,52,54,36,45,76,76,34,31,49,68,64,62,59,59,78,97,41,44,77,52,35,60,65,51,47,48,41,34,61,49,61,43,47,55,51,51,52,51,53,52,36,64,74,45,76,65,44,59,73,65,44,50,75,74,47,44,57,60,51,53,44,44,44,66,40,87,87,43,51,64,46,75,46,77,60,94,54,66,58,57,46,53,49,52,50,50,48,53,51,51,52,17,49,52,51,45,52,53,52,53,52,50,56,53,51,54,53,54,56,56,54,56,64,60,55,70,72,72,68,89,73,88,90,89,87,88,79,90,79,82,88,77,79,73,86,78,64,71,65,63,55,52,52,51,51,51,56,54,54,55,57,60,75,72,74,75,80,83,73,81,72,85,74,78,81,76,77,86,80,86,82,79,87,82,86,130

Secondary structure (DSSP, 8-state):
-PPP-------------------PPPPPPPHHHHHTHHHHHHHHHHHHTTEEESS--GGGGGGHHHHHHHHHTHHHHHHHHHHHHHTTT-HHHHIIIIIHHHHHHHH-TT-SEEE--SS-THHHHHHHHHHHHHHHHHHHHHHHHHHHHHHHHHHHHHTTS--S----------------HHHHHHHHHHHHHHHTTS----------PPPP-PPP---